Protein 5CES (pdb70)

Nearest PDB structures (foldseek):
  5ces-assembly1_B  TM=9.711E-01  e=7.875E-18  Pseudomonas aeruginosa PAO1
  6u5b-assembly1_s  TM=8.967E-01  e=1.432E-14  Pseudomonas aeruginosa PAO1
  6u5b-assembly1_m  TM=8.867E-01  e=5.716E-13  Pseudomonas aeruginosa PAO1
  8v3w-assembly1_U  TM=6.414E-01  e=1.367E-03  Clostridioides difficile
  4o89-assembly2_B  TM=2.788E-01  e=3.453E+00  Pyrococcus horikoshii OT3

Radius of gyration: 17.08 Å; Cα contacts (8 Å, |Δi|>4): 345; chains: 2; bounding box: 42×36×45 Å

Solvent-accessible surface area: 10037 Å² total; per-residue (Å²): 132,70,40,112,32,88,14,60,0,75,0,41,0,66,14,114,131,36,128,102,19,110,127,32,49,42,43,0,43,61,36,0,148,102,24,20,46,26,23,159,171,79,58,86,42,2,31,64,5,17,0,15,28,21,0,31,34,170,34,12,52,46,4,69,10,84,59,12,85,68,54,14,90,32,69,177,101,40,60,23,138,20,73,24,70,47,10,66,65,42,61,170,40,46,120,38,89,14,67,0,85,0,45,1,66,34,55,130,66,92,114,40,97,99,10,53,47,48,0,33,38,37,0,114,101,25,31,63,30,24,165,179,78,50,85,44,2,45,62,5,14,0,18,28,19,0,32,32,169,30,10,51,45,6,82,9,79,51,7,73,68,48,16,92,25,78,177,94,57,49,16,113,18,82,31,78,47,9,66,69,32,113

Organism: Pseudomonas aeruginosa (strain ATCC 15692 / DSM 22644 / CIP 104116 / JCM 14847 / LMG 12228 / 1C / PRS 101 / PAO1) (NCBI:txid208964)

Foldseek 3Di:
DDAEAEWEWEKAFEFDDDPCVVVLLVQLVVLVVVVQVVCQVVQDKAQPVVNQVSNPDPRTPGMDIPIPVHIGDDDPRHGYHYPYYHYYYPD/DAEEAEWAWEKAFEFDPDDDPVVLLVQLVVLVVVVQVVCQVVQAKAQPVVNQVSNPDPGTDDMDIPIPVHIGHDDPPYGYHYPYYDYHHDD

Secondary structure (DSSP, 8-state):
--SEEEEEEEEEEEE-SSTTHHHHHHHHHHHHHHHHHHHHHHT--B-HHHHHHHH--TTEEEEEEEESSS-B---TT-EEEEEEEEEEE--/---EEEEEEEEEEEE-SSS-HHHHHHHHHHHHHHHHHHHHHHT--B-HHHHHHHH--TTEEEEEEEESSS-B---TT-EEEEEEEEEEE--

Sequence (182 aa):
SAGIVPYQVKAQLYLFPGPEAELIRAAAEASLRDYISAQRRLGRDIRRSALFATLHVEGVQRRVELQEPAADVVLDETQAAYCTGYAITLGGSAGIVPYQVKAQLYLFPGPEAELIRAAAEASLRDYISAQRRLGRDIRRSALFATLHVEGVQRVELQEPAADVVLDETQAAYCTGYAITLGG

B-factor: mean 74.67, std 21.31, range [44.64, 174.59]

Structure (mmCIF, N/CA/C/O backbone):
data_5CES
#
_entry.id   5CES
#
_cell.length_a   72.611
_cell.length_b   72.611
_cell.length_c   46.519
_cell.angle_alpha   90.00
_cell.angle_beta   90.00
_cell.angle_gamma   90.00
#
_symmetry.space_group_name_H-M   'P 43'
#
loop_
_entity.id
_entity.type
_entity.pdbx_description
1 polymer PA0618
2 water water
#
loop_
_atom_site.group_PDB
_atom_site.id
_atom_site.type_symbol
_atom_site.label_atom_id
_atom_site.label_alt_id
_atom_site.label_comp_id
_atom_site.label_asym_id
_atom_site.label_entity_id
_atom_site.label_seq_id
_atom_site.pdb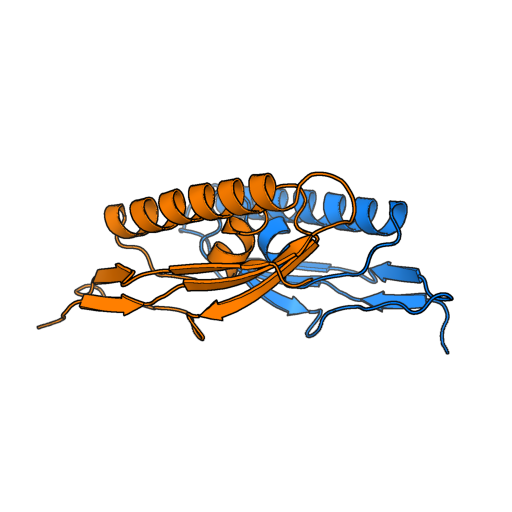x_PDB_ins_code
_atom_site.Cartn_x
_atom_site.Cartn_y
_atom_site.Cartn_z
_atom_site.occupancy
_atom_site.B_iso_or_equiv
_atom_site.auth_seq_id
_atom_site.auth_comp_id
_atom_site.auth_asym_id
_atom_site.auth_atom_id
_atom_site.pdbx_PDB_model_num
ATOM 1 N N . SER A 1 1 ? 44.446 60.732 23.402 1.00 126.22 202 SER A N 1
ATOM 2 C CA . SER A 1 1 ? 44.047 60.541 22.013 1.00 119.90 202 SER A CA 1
ATOM 3 C C . SER A 1 1 ? 44.613 61.649 21.133 1.00 110.04 202 SER A C 1
ATOM 4 O O . SER A 1 1 ? 45.191 62.620 21.627 1.00 110.67 202 SER A O 1
ATOM 7 N N . ALA A 1 2 ? 44.439 61.498 19.825 1.00 99.39 203 ALA A N 1
ATOM 8 C CA . ALA A 1 2 ? 44.866 62.515 18.878 1.00 91.25 203 ALA A CA 1
ATOM 9 C C . ALA A 1 2 ? 43.892 63.677 18.970 1.00 83.07 203 ALA A C 1
ATOM 10 O O . ALA A 1 2 ? 42.694 63.473 19.150 1.00 83.91 203 ALA A O 1
ATOM 12 N N . GLY A 1 3 ? 44.392 64.896 18.817 1.00 73.24 204 GLY A N 1
ATOM 13 C CA . GLY A 1 3 ? 43.541 66.049 19.018 1.00 70.71 204 GLY A CA 1
ATOM 14 C C . GLY A 1 3 ? 42.807 66.405 17.747 1.00 65.56 204 GLY A C 1
ATOM 15 O O . GLY A 1 3 ? 41.676 66.868 17.801 1.00 64.96 204 GLY A O 1
ATOM 16 N N . ILE A 1 4 ? 43.412 66.129 16.600 1.00 68.52 205 ILE A N 1
ATOM 17 C CA . ILE A 1 4 ? 42.734 66.375 15.334 1.00 64.55 205 ILE A CA 1
ATOM 18 C C . ILE A 1 4 ? 42.264 65.058 14.736 1.00 64.28 205 ILE A C 1
ATOM 19 O O . ILE A 1 4 ? 43.037 64.106 14.619 1.00 63.33 205 ILE A O 1
ATOM 24 N N . VAL A 1 5 ? 40.987 65.003 14.376 1.00 58.85 206 VAL A N 1
ATOM 25 C CA . VAL A 1 5 ? 40.442 63.821 13.724 1.00 60.90 206 VAL A CA 1
ATOM 26 C C . VAL A 1 5 ? 40.302 64.083 12.234 1.00 60.62 206 VAL A C 1
ATOM 27 O O . VAL A 1 5 ? 39.485 64.902 11.824 1.00 53.39 206 VAL A O 1
ATOM 31 N N . PRO A 1 6 ? 41.102 63.385 11.415 1.00 60.49 207 PRO A N 1
ATOM 32 C CA . PRO A 1 6 ? 41.040 63.613 9.970 1.00 59.82 207 PRO A CA 1
ATOM 33 C C . PRO A 1 6 ? 39.838 62.927 9.332 1.00 60.60 207 PRO A C 1
ATOM 34 O O . PRO A 1 6 ? 39.461 61.836 9.752 1.00 60.62 207 PRO A O 1
ATOM 38 N N . TYR A 1 7 ? 39.251 63.553 8.320 1.00 56.59 208 TYR A N 1
ATOM 39 C CA . TYR A 1 7 ? 38.245 62.864 7.528 1.00 56.78 208 TYR A CA 1
ATOM 40 C C . TYR A 1 7 ? 38.298 63.343 6.088 1.00 53.88 208 TYR A C 1
ATOM 41 O O . TYR A 1 7 ? 38.726 64.459 5.807 1.00 55.76 208 TYR A O 1
ATOM 50 N N . GLN A 1 8 ? 37.876 62.476 5.179 1.00 52.97 209 GLN A N 1
ATOM 51 C CA . GLN A 1 8 ? 37.766 62.824 3.773 1.00 54.15 209 GLN A CA 1
ATOM 52 C C . GLN A 1 8 ? 36.344 62.610 3.314 1.00 53.52 209 GLN A C 1
ATOM 53 O O . GLN A 1 8 ? 35.606 61.826 3.911 1.00 55.59 209 GLN A O 1
ATOM 59 N N . VAL A 1 9 ? 35.953 63.308 2.258 1.00 46.18 210 VAL A N 1
ATOM 60 C CA . VAL A 1 9 ? 34.654 63.070 1.658 1.00 48.67 210 VAL A CA 1
ATOM 61 C C . VAL A 1 9 ? 34.867 62.562 0.240 1.00 53.18 210 VAL A C 1
ATOM 62 O O . VAL A 1 9 ? 35.377 63.280 -0.616 1.00 56.87 210 VAL A O 1
ATOM 66 N N . LYS A 1 10 ? 34.527 61.301 0.011 1.00 50.70 211 LYS A N 1
ATOM 67 C CA . LYS A 1 10 ? 34.596 60.727 -1.323 1.00 51.46 211 LYS A CA 1
ATOM 68 C C . LYS A 1 10 ? 33.203 60.269 -1.719 1.00 56.37 211 LYS A C 1
ATOM 69 O O . LYS A 1 10 ? 32.584 59.462 -1.022 1.00 55.56 211 LYS A O 1
ATOM 75 N N . ALA A 1 11 ? 32.705 60.799 -2.829 1.00 53.82 212 ALA A N 1
ATOM 76 C CA . ALA A 1 11 ? 31.346 60.506 -3.252 1.00 53.46 212 ALA A CA 1
ATOM 77 C C . ALA A 1 11 ? 31.204 60.519 -4.765 1.00 54.60 212 ALA A C 1
ATOM 78 O O . ALA A 1 11 ? 31.916 61.243 -5.458 1.00 54.66 212 ALA A O 1
ATOM 80 N N . GLN A 1 12 ? 30.282 59.707 -5.269 1.00 52.42 213 GLN A N 1
ATOM 81 C CA . GLN A 1 12 ? 29.937 59.732 -6.681 1.00 54.03 213 GLN A CA 1
ATOM 82 C C . GLN A 1 12 ? 28.477 60.123 -6.843 1.00 53.42 213 GLN A C 1
ATOM 83 O O . GLN A 1 12 ? 27.600 59.580 -6.171 1.00 51.13 213 GLN A O 1
ATOM 89 N N . LEU A 1 13 ? 28.234 61.078 -7.731 1.00 54.70 214 LEU A N 1
ATOM 90 C CA . LEU A 1 13 ? 26.896 61.575 -8.002 1.00 50.79 214 LEU A CA 1
ATOM 91 C C . LEU A 1 13 ? 26.336 60.934 -9.252 1.00 53.59 214 LEU A C 1
ATOM 92 O O . LEU A 1 13 ? 26.996 60.914 -10.290 1.00 56.75 214 LEU A O 1
ATOM 97 N N . TYR A 1 14 ? 25.119 60.416 -9.162 1.00 52.35 215 TYR A N 1
ATOM 98 C CA . TYR A 1 14 ? 24.468 59.858 -10.336 1.00 56.60 215 TYR A CA 1
ATOM 99 C C . TYR A 1 14 ? 23.374 60.793 -10.841 1.00 62.27 215 TYR A C 1
ATOM 100 O O . TYR A 1 14 ? 22.383 61.044 -10.151 1.00 69.10 215 TYR A O 1
ATOM 109 N N . LEU A 1 15 ? 23.601 61.335 -12.034 1.00 79.86 216 LEU A N 1
ATOM 110 C CA . LEU A 1 15 ? 22.724 62.327 -12.644 1.00 79.87 216 LEU A CA 1
ATOM 111 C C . LEU A 1 15 ? 22.063 61.783 -13.903 1.00 84.12 216 LEU A C 1
ATOM 112 O O . LEU A 1 15 ? 22.532 60.799 -14.475 1.00 85.55 216 LEU A O 1
ATOM 117 N N . PHE A 1 16 ? 20.982 62.421 -14.340 1.00 84.46 217 PHE A N 1
ATOM 118 C CA . PHE A 1 16 ? 20.466 62.156 -15.677 1.00 92.93 217 PHE A CA 1
ATOM 119 C C . PHE A 1 16 ? 21.428 62.775 -16.684 1.00 93.38 217 PHE A C 1
ATOM 120 O O . PHE A 1 16 ? 21.901 63.893 -16.481 1.00 88.53 217 PHE A O 1
ATOM 128 N N . PRO A 1 17 ? 21.734 62.041 -17.764 1.00 98.93 218 PRO A N 1
ATOM 129 C CA . PRO A 1 17 ? 22.652 62.497 -18.814 1.00 99.11 218 PRO A CA 1
ATOM 130 C C . PRO A 1 17 ? 22.210 63.814 -19.443 1.00 96.98 218 PRO A C 1
ATOM 131 O O . PRO A 1 17 ? 21.079 63.922 -19.915 1.00 103.14 218 PRO A O 1
ATOM 135 N N . GLY A 1 18 ? 23.094 64.804 -19.438 1.00 87.22 219 GLY A N 1
ATOM 136 C CA . GLY A 1 18 ? 22.775 66.108 -19.987 1.00 85.10 219 GLY A CA 1
ATOM 137 C C . GLY A 1 18 ? 23.911 67.095 -19.821 1.00 83.30 219 GLY A C 1
ATOM 138 O O . GLY A 1 18 ? 24.877 66.825 -19.106 1.00 83.28 219 GLY A O 1
ATOM 139 N N . PRO A 1 19 ? 23.798 68.258 -20.477 1.00 79.51 220 PRO A N 1
ATOM 140 C CA 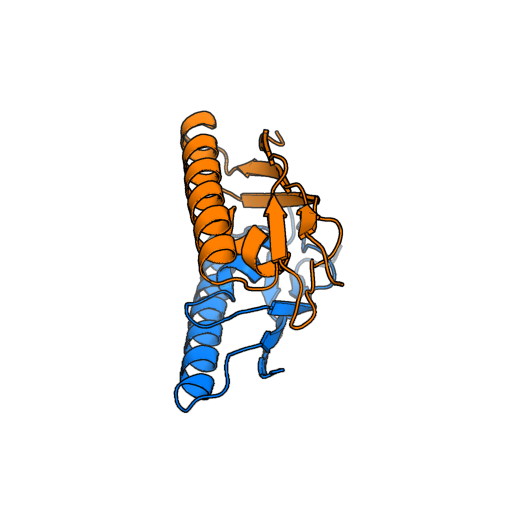. PRO A 1 19 ? 24.885 69.243 -20.481 1.00 76.28 220 PRO A CA 1
ATOM 141 C C . PRO A 1 19 ? 25.079 69.942 -19.135 1.00 68.27 220 PRO A C 1
ATOM 142 O O . PRO A 1 19 ? 26.153 70.492 -18.897 1.00 65.14 220 PRO A O 1
ATOM 146 N N . GLU A 1 20 ? 24.061 69.930 -18.278 1.00 69.38 221 GLU A N 1
ATOM 147 C CA . GLU A 1 20 ? 24.164 70.562 -16.964 1.00 66.29 221 GLU A CA 1
ATOM 148 C C . GLU A 1 20 ? 24.927 69.711 -15.954 1.00 62.86 221 GLU A C 1
ATOM 149 O O . GLU A 1 20 ? 25.142 70.146 -14.825 1.00 60.06 221 GLU A O 1
ATOM 155 N N . ALA A 1 21 ? 25.340 68.510 -16.358 1.00 66.86 222 ALA A N 1
ATOM 156 C CA . ALA A 1 21 ? 25.901 67.543 -15.415 1.00 62.94 222 ALA A CA 1
ATOM 157 C C . ALA A 1 21 ? 27.149 68.047 -14.702 1.00 70.76 222 ALA A C 1
ATOM 158 O O . ALA A 1 21 ? 27.286 67.881 -13.490 1.00 59.32 222 ALA A O 1
ATOM 160 N N . GLU A 1 22 ? 28.049 68.679 -15.443 1.00 61.00 223 GLU A N 1
ATOM 161 C CA . GLU A 1 22 ? 29.299 69.127 -14.852 1.00 59.75 223 GLU A CA 1
ATOM 162 C C . GLU A 1 22 ? 28.995 70.273 -13.883 1.00 57.47 223 GLU A C 1
ATOM 163 O O . GLU A 1 22 ? 29.657 70.440 -12.859 1.00 56.27 223 GLU A O 1
ATOM 169 N N . LEU A 1 23 ? 27.971 71.051 -14.216 1.00 57.32 224 LEU A N 1
ATOM 170 C CA . LEU A 1 23 ? 27.555 72.176 -13.390 1.00 58.16 224 LEU A CA 1
ATOM 171 C C . LEU A 1 23 ? 26.899 71.717 -12.094 1.00 57.84 224 LEU A C 1
ATOM 172 O O . LEU A 1 23 ? 27.135 72.294 -11.033 1.00 59.09 224 LEU A O 1
ATOM 177 N N . ILE A 1 24 ? 26.094 70.664 -12.184 1.00 55.51 225 ILE A N 1
ATOM 178 C CA . ILE A 1 24 ? 25.446 70.096 -11.011 1.00 59.05 225 ILE A CA 1
ATOM 179 C C . ILE A 1 24 ? 26.509 69.583 -10.048 1.00 60.12 225 ILE A C 1
ATOM 180 O O . ILE A 1 24 ? 26.386 69.743 -8.830 1.00 59.96 225 ILE A O 1
ATOM 185 N N . ARG A 1 25 ? 27.558 68.978 -10.597 1.00 54.81 226 ARG A N 1
ATOM 186 C CA . ARG A 1 25 ? 28.653 68.478 -9.776 1.00 54.45 226 ARG A CA 1
ATOM 187 C C . ARG A 1 25 ? 29.354 69.637 -9.060 1.00 55.60 226 ARG A C 1
ATOM 188 O O . ARG A 1 25 ? 29.719 69.526 -7.891 1.00 52.30 226 ARG A O 1
ATOM 196 N N . ALA A 1 26 ? 29.534 70.751 -9.766 1.00 53.02 227 ALA A N 1
ATOM 197 C CA . ALA A 1 26 ? 30.157 71.933 -9.174 1.00 63.34 227 ALA A CA 1
ATOM 198 C C . ALA A 1 26 ? 29.268 72.507 -8.073 1.00 60.00 227 ALA A C 1
ATOM 199 O O . ALA A 1 26 ? 29.761 73.034 -7.077 1.00 52.46 227 ALA A O 1
ATOM 201 N N . ALA A 1 27 ? 27.955 72.403 -8.263 1.00 51.26 228 ALA A N 1
ATOM 202 C CA . ALA A 1 27 ? 27.005 72.874 -7.265 1.00 53.39 228 ALA A CA 1
ATOM 203 C C . ALA A 1 27 ? 27.070 71.994 -6.024 1.00 50.96 228 ALA A C 1
ATOM 204 O O . ALA A 1 27 ? 26.982 72.477 -4.897 1.00 50.56 228 ALA A O 1
ATOM 206 N N . ALA A 1 28 ? 27.226 70.693 -6.236 1.00 50.57 229 ALA A N 1
ATOM 207 C CA . ALA A 1 28 ? 27.349 69.764 -5.122 1.00 50.48 229 ALA A CA 1
ATOM 208 C C . ALA A 1 28 ? 28.647 70.018 -4.371 1.00 50.08 229 ALA A C 1
ATOM 209 O O . ALA A 1 28 ? 28.685 69.951 -3.144 1.00 52.59 229 ALA A O 1
ATOM 211 N N . GLU A 1 29 ? 29.708 70.330 -5.109 1.00 50.99 230 GLU A N 1
ATOM 212 C CA . GLU A 1 29 ? 31.000 70.613 -4.491 1.00 50.67 230 GLU A CA 1
ATOM 213 C C . GLU A 1 29 ? 30.961 71.907 -3.684 1.00 50.33 230 GLU A C 1
ATOM 214 O O . GLU A 1 29 ? 31.515 71.976 -2.584 1.00 50.54 230 GLU A O 1
ATOM 220 N N . ALA A 1 30 ? 30.312 72.929 -4.234 1.00 50.24 231 ALA A N 1
ATOM 221 C CA . ALA A 1 30 ? 30.179 74.208 -3.544 1.00 56.78 231 ALA A CA 1
ATOM 222 C C . ALA A 1 30 ? 29.384 74.032 -2.259 1.00 52.28 231 ALA A C 1
ATOM 223 O O . ALA A 1 30 ? 29.757 74.563 -1.214 1.00 50.68 231 ALA A O 1
ATOM 225 N N . SER A 1 31 ? 28.300 73.267 -2.342 1.00 49.56 232 SER A N 1
ATOM 226 C CA . SER A 1 31 ? 27.488 72.956 -1.173 1.00 55.45 232 SER A CA 1
ATOM 227 C C . SER A 1 31 ? 28.298 72.202 -0.117 1.00 54.22 232 SER A C 1
ATOM 228 O O . SER A 1 31 ? 28.178 72.474 1.079 1.00 54.74 232 SER A O 1
ATOM 231 N N . LEU A 1 32 ? 29.140 71.276 -0.566 1.00 52.77 233 LEU A N 1
ATOM 232 C CA . LEU A 1 32 ? 30.001 70.516 0.336 1.00 49.93 233 LEU A CA 1
ATOM 233 C C . LEU A 1 32 ? 31.026 71.407 1.019 1.00 50.57 233 LEU A C 1
ATOM 234 O O . LEU A 1 32 ? 31.212 71.321 2.233 1.00 51.07 233 LEU A O 1
ATOM 239 N N . ARG A 1 33 ? 31.690 72.261 0.242 1.00 50.96 234 ARG A N 1
ATOM 240 C CA . ARG A 1 33 ? 32.693 73.164 0.798 1.00 52.27 234 ARG A CA 1
ATOM 241 C C . ARG A 1 33 ? 32.056 74.075 1.842 1.00 52.70 234 ARG A C 1
ATOM 242 O O . ARG A 1 33 ? 32.669 74.398 2.861 1.00 54.02 234 ARG A O 1
ATOM 250 N N . ASP A 1 34 ? 30.819 74.481 1.579 1.00 55.30 235 ASP A N 1
ATOM 251 C CA . ASP A 1 34 ? 30.059 75.289 2.523 1.00 58.06 235 ASP A CA 1
ATOM 252 C C . ASP A 1 34 ? 29.828 74.493 3.807 1.00 55.62 235 ASP A C 1
ATOM 253 O O . ASP A 1 34 ? 29.976 75.015 4.909 1.00 54.08 235 ASP A O 1
ATOM 258 N N . TYR A 1 35 ? 29.488 73.218 3.650 1.00 55.55 236 TYR A N 1
ATOM 259 C CA . TYR A 1 35 ? 29.292 72.323 4.790 1.00 59.96 236 TYR A CA 1
ATOM 260 C C . TYR A 1 35 ? 30.582 72.141 5.584 1.00 52.88 236 TYR A C 1
ATOM 261 O O . TYR A 1 35 ? 30.572 72.193 6.809 1.00 57.81 236 TYR A O 1
ATOM 270 N N . ILE A 1 36 ? 31.688 71.919 4.879 1.00 52.96 237 ILE A N 1
ATOM 271 C CA . ILE A 1 36 ? 32.987 71.726 5.521 1.00 58.27 237 ILE A CA 1
ATOM 272 C C . ILE A 1 36 ? 33.352 72.937 6.372 1.00 60.97 237 ILE A C 1
ATOM 273 O O . ILE A 1 36 ? 33.805 72.799 7.514 1.00 57.55 237 ILE A O 1
ATOM 278 N N . SER A 1 37 ? 33.156 74.124 5.806 1.00 56.36 238 SER A N 1
ATOM 279 C CA . SER A 1 37 ? 33.449 75.365 6.512 1.00 61.27 238 SER A CA 1
ATOM 280 C C . SER A 1 37 ? 32.547 75.556 7.730 1.00 59.19 238 SER A C 1
ATOM 281 O O . SER A 1 37 ? 33.011 75.955 8.798 1.00 61.42 238 SER A O 1
ATOM 284 N N . ALA A 1 38 ? 31.260 75.257 7.564 1.00 57.58 239 ALA A N 1
ATOM 285 C CA . ALA A 1 38 ? 30.278 75.432 8.632 1.00 58.36 239 ALA A CA 1
ATOM 286 C C . ALA A 1 38 ? 30.545 74.510 9.816 1.00 64.55 239 ALA A C 1
ATOM 287 O O . ALA A 1 38 ? 30.484 74.938 10.967 1.00 62.75 239 ALA A O 1
ATOM 289 N N . GLN A 1 39 ? 30.847 73.247 9.532 1.00 57.56 240 GLN A N 1
ATOM 290 C CA . GLN A 1 39 ? 31.100 72.272 10.586 1.00 58.30 240 GLN A CA 1
ATOM 291 C C . GLN A 1 39 ? 32.365 72.625 11.361 1.00 60.87 240 GLN A C 1
ATOM 292 O O . GLN A 1 39 ? 32.442 72.425 12.573 1.00 62.13 240 GLN A O 1
ATOM 298 N N . ARG A 1 40 ? 33.352 73.160 10.653 1.00 66.35 241 ARG A N 1
ATOM 299 C CA . ARG A 1 40 ? 34.586 73.603 11.282 1.00 80.77 241 ARG A CA 1
ATOM 300 C C . ARG A 1 40 ? 34.299 74.756 12.239 1.00 74.44 241 ARG A C 1
ATOM 301 O O . ARG A 1 40 ? 34.789 74.781 13.366 1.00 73.76 241 ARG A O 1
ATOM 309 N N . ARG A 1 41 ? 33.480 75.698 11.784 1.00 71.33 242 ARG A N 1
ATOM 310 C CA . ARG A 1 41 ? 33.135 76.878 12.570 1.00 70.74 242 ARG A CA 1
ATOM 311 C C . ARG A 1 41 ? 32.280 76.537 13.792 1.00 69.30 242 ARG A C 1
ATOM 312 O O . ARG A 1 41 ? 32.464 77.108 14.863 1.00 72.09 242 ARG A O 1
ATOM 320 N N . LEU A 1 42 ? 31.364 75.589 13.633 1.00 68.41 243 LEU A N 1
ATOM 321 C CA . LEU A 1 42 ? 30.450 75.218 14.711 1.00 73.17 243 LEU A CA 1
ATOM 322 C C . LEU A 1 42 ? 30.953 74.042 15.549 1.00 77.34 243 LEU A C 1
ATOM 323 O O . LEU A 1 42 ? 30.323 73.670 16.537 1.00 77.45 243 LEU A O 1
ATOM 328 N N . GLY A 1 43 ? 32.073 73.450 15.139 1.00 63.45 244 GLY A N 1
ATOM 329 C CA . GLY A 1 43 ? 32.677 72.341 15.862 1.00 62.00 244 GLY A CA 1
ATOM 330 C C . GLY A 1 43 ? 31.771 71.137 16.064 1.00 65.73 244 GLY A C 1
ATOM 331 O O . GLY A 1 43 ? 31.775 70.526 17.135 1.00 72.65 244 GLY A O 1
ATOM 332 N N . ARG A 1 44 ? 31.000 70.788 15.038 1.00 59.63 245 ARG A N 1
ATOM 333 C CA . ARG A 1 44 ? 30.039 69.691 15.134 1.00 62.77 245 ARG A CA 1
ATOM 334 C C . ARG A 1 44 ? 30.559 68.371 14.552 1.00 62.00 245 ARG A C 1
ATOM 335 O O . ARG A 1 44 ? 31.535 68.354 13.800 1.00 62.58 245 ARG A O 1
ATOM 343 N N . ASP A 1 45 ? 29.903 67.268 14.909 1.00 59.47 246 ASP A N 1
ATOM 344 C CA . ASP A 1 45 ? 30.267 65.954 14.384 1.00 62.23 246 ASP A CA 1
ATOM 345 C C . ASP A 1 45 ? 29.972 65.883 12.890 1.00 58.54 246 ASP A C 1
ATOM 346 O O . ASP A 1 45 ? 29.133 66.623 12.378 1.00 59.93 246 ASP A O 1
ATOM 351 N N . ILE A 1 46 ? 30.664 64.994 12.190 1.00 55.64 247 ILE A N 1
ATOM 352 C CA . ILE A 1 46 ? 30.427 64.811 10.761 1.00 53.55 247 ILE A CA 1
ATOM 353 C C . ILE A 1 46 ? 29.528 63.595 10.536 1.00 54.51 247 ILE A C 1
ATOM 354 O O . ILE A 1 46 ? 29.951 62.461 10.739 1.00 55.29 247 ILE A O 1
ATOM 359 N N . ARG A 1 47 ? 28.290 63.834 10.119 1.00 54.55 248 ARG A N 1
ATOM 360 C CA . ARG A 1 47 ? 27.317 62.753 9.972 1.00 57.07 248 ARG A CA 1
ATOM 361 C C . ARG A 1 47 ? 27.066 62.419 8.502 1.00 56.95 248 ARG A C 1
ATOM 362 O O . ARG A 1 47 ? 26.898 63.311 7.670 1.00 52.72 248 ARG A O 1
ATOM 370 N N . ARG A 1 48 ? 27.050 61.127 8.193 1.00 59.58 249 ARG A N 1
ATOM 371 C CA . ARG A 1 48 ? 26.841 60.673 6.825 1.00 59.82 249 ARG A CA 1
ATOM 372 C C . ARG A 1 48 ? 25.518 61.184 6.273 1.00 56.58 249 ARG A C 1
ATOM 373 O O . ARG A 1 48 ? 25.445 61.588 5.112 1.00 53.90 249 ARG A O 1
ATOM 381 N N . SER A 1 49 ? 24.484 61.190 7.112 1.00 54.74 250 SER A N 1
ATOM 382 C CA . SER A 1 49 ? 23.164 61.628 6.674 1.00 60.57 250 SER A CA 1
ATOM 383 C C . SER A 1 49 ? 23.185 63.092 6.234 1.00 61.11 250 SER A C 1
ATOM 384 O O . SER A 1 49 ? 22.560 63.456 5.234 1.00 58.82 250 SER A O 1
ATOM 387 N N . ALA A 1 50 ? 23.924 63.925 6.960 1.00 59.26 251 ALA A N 1
ATOM 388 C CA . ALA A 1 50 ? 24.034 65.336 6.607 1.00 57.47 251 ALA A CA 1
ATOM 389 C C . ALA A 1 50 ? 24.840 65.519 5.319 1.00 50.88 251 ALA A C 1
ATOM 390 O O . ALA A 1 50 ? 24.602 66.451 4.552 1.00 52.74 251 ALA A O 1
ATOM 392 N N . LEU A 1 51 ? 25.791 64.629 5.079 1.00 49.26 252 LEU A N 1
ATOM 393 C CA . LEU A 1 51 ? 26.596 64.715 3.868 1.00 49.39 252 LEU A CA 1
ATOM 394 C C . LEU A 1 51 ? 25.776 64.314 2.647 1.00 51.09 252 LEU A C 1
ATOM 395 O O . LEU A 1 51 ? 25.924 64.893 1.573 1.00 49.92 252 LEU A O 1
ATOM 400 N N . PHE A 1 52 ? 24.911 63.322 2.817 1.00 52.79 253 PHE A N 1
ATOM 401 C CA . PHE A 1 52 ? 23.985 62.945 1.758 1.00 51.71 253 PHE A CA 1
ATOM 402 C C . PHE A 1 52 ? 23.099 64.128 1.389 1.00 53.13 253 PHE A C 1
ATOM 403 O O . PHE A 1 52 ? 22.926 64.446 0.210 1.00 52.53 253 PHE A O 1
ATOM 411 N N . ALA A 1 53 ? 22.537 64.769 2.409 1.00 51.34 254 ALA A N 1
ATOM 412 C CA . ALA A 1 53 ? 21.678 65.927 2.212 1.00 57.20 254 ALA A CA 1
ATOM 413 C C . ALA A 1 53 ? 22.447 67.061 1.553 1.00 58.66 254 ALA A C 1
ATOM 414 O O . ALA A 1 53 ? 21.926 67.760 0.683 1.00 56.20 254 ALA A O 1
ATOM 416 N N . THR A 1 54 ? 23.698 67.228 1.968 1.00 56.80 255 THR A N 1
ATOM 417 C CA . THR A 1 54 ? 24.543 68.285 1.439 1.00 53.30 255 THR A CA 1
ATOM 418 C C . THR A 1 54 ? 24.807 68.076 -0.047 1.00 47.78 255 THR A C 1
ATOM 419 O O . THR A 1 54 ? 24.739 69.013 -0.838 1.00 51.85 255 THR A O 1
ATOM 423 N N . LEU A 1 55 ? 25.075 66.835 -0.428 1.00 47.25 256 LEU A N 1
ATOM 424 C CA . LEU A 1 55 ? 25.440 66.529 -1.807 1.00 50.74 256 LEU A CA 1
ATOM 425 C C . LEU A 1 55 ? 24.234 66.400 -2.738 1.00 52.14 256 LEU A C 1
ATOM 426 O O . LEU A 1 55 ? 24.377 66.465 -3.961 1.00 52.58 256 LEU A O 1
ATOM 431 N N . HIS A 1 56 ? 23.048 66.230 -2.163 1.00 50.48 257 HIS A N 1
ATOM 432 C CA . HIS A 1 56 ? 21.842 66.085 -2.970 1.00 53.92 257 HIS A CA 1
ATOM 433 C C . HIS A 1 56 ? 21.274 67.425 -3.428 1.00 58.89 257 HIS A C 1
ATOM 434 O O . HIS A 1 56 ? 20.147 67.777 -3.090 1.00 59.78 257 HIS A O 1
ATOM 441 N N . VAL A 1 57 ? 22.053 68.166 -4.208 1.00 57.76 258 VAL A N 1
ATOM 442 C CA . VAL A 1 57 ? 21.538 69.371 -4.844 1.00 59.89 258 VAL A CA 1
ATOM 443 C C . VAL A 1 57 ? 20.594 68.964 -5.972 1.00 63.32 258 VAL A C 1
ATOM 444 O O . VAL A 1 57 ? 20.498 67.783 -6.309 1.00 60.43 258 VAL A O 1
ATOM 448 N N . GLU A 1 58 ? 19.895 69.935 -6.552 1.00 69.52 259 GLU A N 1
ATOM 449 C CA . GLU A 1 58 ? 18.931 69.643 -7.612 1.00 68.99 259 GLU A CA 1
ATOM 450 C C . GLU A 1 58 ? 19.581 68.953 -8.807 1.00 61.98 259 GLU A C 1
ATOM 451 O O . GLU A 1 58 ? 20.630 69.377 -9.291 1.00 61.47 259 GLU A O 1
ATOM 457 N N . GLY A 1 59 ? 18.955 67.877 -9.268 1.00 63.56 260 GLY A N 1
ATOM 458 C CA . GLY A 1 59 ? 19.458 67.131 -10.406 1.00 66.00 260 GLY A CA 1
ATOM 459 C C . GLY A 1 59 ? 20.156 65.843 -10.008 1.00 62.78 260 GLY A C 1
ATOM 460 O O . GLY A 1 59 ? 20.383 64.970 -10.849 1.00 62.04 260 GLY A O 1
ATOM 461 N N . VAL A 1 60 ? 20.501 65.719 -8.729 1.00 58.48 261 VAL A N 1
ATOM 462 C CA . VAL A 1 60 ? 21.193 64.526 -8.244 1.00 55.81 261 VAL A CA 1
ATOM 463 C C . VAL A 1 60 ? 20.179 63.441 -7.925 1.00 59.52 261 VAL A C 1
ATOM 464 O O . VAL A 1 60 ? 19.306 63.638 -7.079 1.00 64.29 261 VAL A O 1
ATOM 468 N N . GLN A 1 61 ? 20.296 62.298 -8.599 1.00 54.11 262 GLN A N 1
ATOM 469 C CA . GLN A 1 61 ? 19.357 61.198 -8.398 1.00 57.53 262 GLN A CA 1
ATOM 470 C C . GLN A 1 61 ? 19.772 60.313 -7.227 1.00 58.62 262 GLN A C 1
ATOM 471 O O . GLN A 1 61 ? 18.935 59.910 -6.427 1.00 58.44 262 GLN A O 1
ATOM 477 N N A ARG A 1 62 ? 21.070 60.028 -7.130 0.38 58.14 263 ARG A N 1
ATOM 478 N N B ARG A 1 62 ? 21.057 59.996 -7.133 0.62 58.30 263 ARG A N 1
ATOM 479 C CA A ARG A 1 62 ? 21.613 59.181 -6.066 0.38 56.80 263 ARG A CA 1
ATOM 480 C CA B ARG A 1 62 ? 21.544 59.307 -5.948 0.62 56.77 263 ARG A CA 1
ATOM 481 C C A ARG A 1 62 ? 23.037 59.591 -5.689 0.38 54.10 263 ARG A C 1
ATOM 482 C C B ARG A 1 62 ? 22.987 59.672 -5.660 0.62 54.19 263 ARG A C 1
ATOM 483 O O A ARG A 1 62 ? 23.827 59.977 -6.553 0.38 52.95 263 ARG A O 1
ATOM 484 O O B ARG A 1 62 ? 23.734 60.098 -6.546 0.62 52.08 263 ARG A O 1
ATOM 499 N N . VAL A 1 63 ? 23.360 59.519 -4.398 1.00 51.75 264 VAL A N 1
ATOM 500 C CA . VAL A 1 63 ? 24.716 59.786 -3.948 1.00 54.61 264 VAL A CA 1
ATOM 501 C C . VAL A 1 63 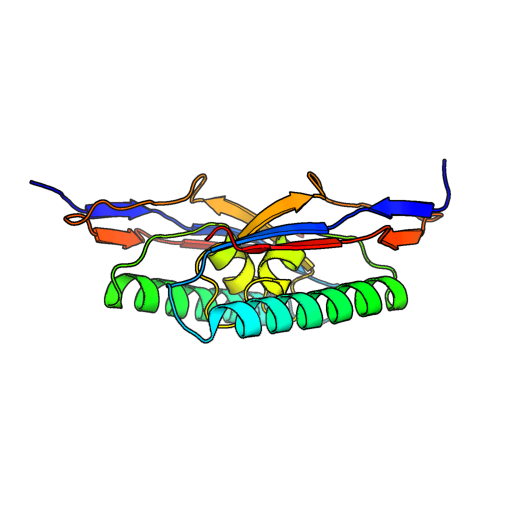? 25.298 58.509 -3.359 1.00 55.16 264 VAL A C 1
ATOM 502 O O . VAL A 1 63 ? 24.699 57.894 -2.475 1.00 56.00 264 VAL A O 1
ATOM 506 N N . GLU A 1 64 ? 26.454 58.102 -3.868 1.00 53.82 265 GLU A N 1
ATOM 507 C CA . GLU A 1 64 ? 27.191 56.986 -3.291 1.00 56.65 265 GLU A CA 1
ATOM 508 C C . GLU A 1 64 ? 28.338 57.566 -2.471 1.00 52.32 265 GLU A C 1
ATOM 509 O O . GLU A 1 64 ? 29.242 58.184 -3.027 1.00 52.18 265 GLU A O 1
ATOM 515 N N . LEU A 1 65 ? 28.294 57.377 -1.155 1.00 51.44 266 LEU A N 1
ATOM 516 C CA . LEU A 1 65 ? 29.255 58.010 -0.254 1.00 52.50 266 LEU A CA 1
ATOM 517 C C . LEU A 1 65 ? 30.250 57.009 0.329 1.00 56.14 266 LEU A C 1
ATOM 518 O O . LEU A 1 65 ? 29.936 56.323 1.298 1.00 57.48 266 LEU A O 1
ATOM 523 N N . GLN A 1 66 ? 31.446 56.928 -0.251 1.00 57.44 267 GLN A N 1
ATOM 524 C CA . GLN A 1 66 ? 32.468 55.998 0.242 1.00 62.03 267 GLN A CA 1
ATOM 525 C C . GLN A 1 66 ? 33.140 56.490 1.519 1.00 58.86 267 GLN A C 1
ATOM 526 O O . GLN A 1 66 ? 33.299 55.736 2.477 1.00 60.27 267 GLN A O 1
ATOM 532 N N . GLU A 1 67 ? 33.538 57.757 1.531 1.00 56.37 268 GLU A N 1
ATOM 533 C CA . GLU A 1 67 ? 34.194 58.321 2.703 1.00 55.26 268 GLU A CA 1
ATOM 534 C C . GLU A 1 67 ? 33.492 59.605 3.119 1.00 50.53 268 GLU A C 1
ATOM 535 O O . GLU A 1 67 ? 33.056 60.376 2.266 1.00 51.24 268 GLU A O 1
ATOM 541 N N . PRO A 1 68 ? 33.350 59.823 4.437 1.00 48.40 269 PRO A N 1
ATOM 542 C CA . PRO A 1 68 ? 33.772 58.900 5.498 1.00 55.32 269 PRO A CA 1
ATOM 543 C C . PRO A 1 68 ? 32.859 57.679 5.595 1.00 57.43 269 PRO A C 1
ATOM 544 O O . PRO A 1 68 ? 31.643 57.814 5.463 1.00 58.68 269 PRO A O 1
ATOM 548 N N . ALA A 1 69 ? 33.448 56.504 5.790 1.00 59.93 270 ALA A N 1
ATOM 549 C CA . ALA A 1 69 ? 32.686 55.264 5.833 1.00 65.53 270 ALA A CA 1
ATOM 550 C C . ALA A 1 69 ? 31.766 55.225 7.049 1.00 66.94 270 ALA A C 1
ATOM 551 O O . ALA A 1 69 ? 30.719 54.581 7.029 1.00 69.00 270 ALA A O 1
ATOM 553 N N . ALA A 1 70 ? 32.166 55.918 8.109 1.00 65.82 271 ALA A N 1
ATOM 554 C CA . ALA A 1 70 ? 31.353 56.006 9.313 1.00 68.76 271 ALA A CA 1
ATOM 555 C C . ALA A 1 70 ? 31.335 57.437 9.819 1.00 67.66 271 ALA A C 1
ATOM 556 O O . ALA A 1 70 ? 32.176 58.247 9.428 1.00 67.07 271 ALA A O 1
ATOM 558 N N . ASP A 1 71 ? 30.368 57.750 10.677 1.00 70.54 272 ASP A N 1
ATOM 559 C CA . ASP A 1 71 ? 30.265 59.084 11.261 1.00 69.32 272 ASP A CA 1
ATOM 560 C C . ASP A 1 71 ? 31.564 59.478 11.961 1.00 67.53 272 ASP A C 1
ATOM 561 O O . ASP A 1 71 ? 32.283 58.627 12.483 1.00 70.66 272 ASP A O 1
ATOM 566 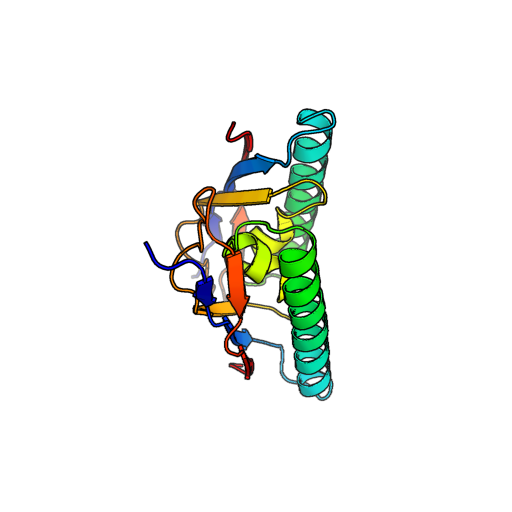N N . VAL A 1 72 ? 31.872 60.769 11.950 1.00 64.13 273 VAL A N 1
ATOM 567 C CA . VAL A 1 72 ? 33.033 61.271 12.666 1.00 68.17 273 VAL A CA 1
ATOM 568 C C . VAL A 1 72 ? 32.589 61.919 13.969 1.00 71.05 273 VAL A C 1
ATOM 569 O O . VAL A 1 72 ? 32.121 63.057 13.982 1.00 73.25 273 VAL A O 1
ATOM 573 N N . VAL A 1 73 ? 32.727 61.176 15.061 1.00 70.87 274 VAL A N 1
ATOM 574 C CA . VAL A 1 73 ? 32.298 61.636 16.373 1.00 73.30 274 VAL A CA 1
ATOM 575 C C . VAL A 1 73 ? 33.493 62.101 17.201 1.00 77.60 274 VAL A C 1
ATOM 576 O O . VAL A 1 73 ? 34.467 61.366 17.367 1.00 80.56 274 VAL A O 1
ATOM 580 N N . LEU A 1 74 ? 33.420 63.326 17.709 1.00 73.68 275 LEU A N 1
ATOM 581 C CA . LEU A 1 74 ? 34.536 63.913 18.442 1.00 71.39 275 LEU A CA 1
ATOM 582 C C . LEU A 1 74 ? 34.325 63.828 19.945 1.00 75.73 275 LEU A C 1
ATOM 583 O O . LEU A 1 74 ? 33.210 64.021 20.429 1.00 78.97 275 LEU A O 1
ATOM 588 N N . ASP A 1 75 ? 35.389 63.542 20.688 1.00 76.71 276 ASP A N 1
ATOM 589 C CA . ASP A 1 75 ? 35.318 63.672 22.136 1.00 80.13 276 ASP A CA 1
ATOM 590 C C . ASP A 1 75 ? 35.608 65.125 22.483 1.00 77.07 276 ASP A C 1
ATOM 591 O O . ASP A 1 75 ? 35.907 65.935 21.601 1.00 71.98 276 ASP A O 1
ATOM 596 N N . GLU A 1 76 ? 35.527 65.443 23.769 1.00 79.95 277 GLU A N 1
ATOM 597 C CA . GLU A 1 76 ? 35.591 66.820 24.244 1.00 79.32 277 GLU A CA 1
ATOM 598 C C . GLU A 1 76 ? 36.909 67.537 23.941 1.00 74.25 277 GLU A C 1
ATOM 599 O O . GLU A 1 76 ? 36.996 68.755 24.090 1.00 74.90 277 GLU A O 1
ATOM 605 N N . THR A 1 77 ? 37.938 66.799 23.537 1.00 69.52 278 THR A N 1
ATOM 606 C CA . THR A 1 77 ? 39.243 67.420 23.340 1.00 67.58 278 THR A CA 1
ATOM 607 C C . THR A 1 77 ? 39.617 67.461 21.870 1.00 60.15 278 THR A C 1
ATOM 608 O O . THR A 1 77 ? 40.707 67.906 21.511 1.00 62.41 278 THR A O 1
ATOM 612 N N . GLN A 1 78 ? 38.713 67.005 21.015 1.00 57.44 279 GLN A N 1
ATOM 613 C CA . GLN A 1 78 ? 39.045 66.864 19.608 1.00 55.93 279 GLN A CA 1
ATOM 614 C C . GLN A 1 78 ? 38.411 67.909 18.694 1.00 57.23 279 GLN A C 1
ATOM 615 O O . GLN A 1 78 ? 37.398 68.527 19.027 1.00 57.39 279 GLN A O 1
ATOM 621 N N . ALA A 1 79 ? 39.037 68.090 17.536 1.00 55.20 280 ALA A N 1
ATOM 622 C CA . ALA A 1 79 ? 38.500 68.913 16.468 1.00 54.65 280 ALA A CA 1
ATOM 623 C C . ALA A 1 79 ? 38.586 68.096 15.184 1.00 57.38 280 ALA A C 1
ATOM 624 O O . ALA A 1 79 ? 39.511 67.295 15.020 1.00 61.11 280 ALA A O 1
ATOM 626 N N . ALA A 1 80 ? 37.636 68.286 14.276 1.00 50.80 281 ALA A N 1
ATOM 627 C CA . ALA A 1 80 ? 37.658 67.543 13.020 1.00 54.89 281 ALA A CA 1
ATOM 628 C C . ALA A 1 80 ? 38.261 68.394 11.918 1.00 58.21 281 ALA A C 1
ATOM 629 O O . ALA A 1 80 ? 38.070 69.610 11.890 1.00 57.34 281 ALA A O 1
ATOM 631 N N . TYR A 1 81 ? 38.984 67.754 11.003 1.00 54.65 282 TYR A N 1
ATOM 632 C CA . TYR A 1 81 ? 39.588 68.472 9.892 1.00 50.75 282 TYR A CA 1
ATOM 633 C C . TYR A 1 81 ? 39.484 67.666 8.607 1.00 52.27 282 TYR A C 1
ATOM 634 O O . TYR A 1 81 ? 39.928 66.517 8.546 1.00 52.75 282 TYR A O 1
ATOM 643 N N . CYS A 1 82 ? 38.906 68.275 7.577 1.00 46.85 283 CYS A N 1
ATOM 644 C CA . CYS A 1 82 ? 38.783 67.616 6.285 1.00 48.02 283 CYS A CA 1
ATOM 645 C C . CYS A 1 82 ? 40.100 67.646 5.524 1.00 51.49 283 CYS A C 1
ATOM 646 O O . CYS A 1 82 ? 40.607 68.719 5.190 1.00 52.78 283 CYS A O 1
ATOM 649 N N . THR A 1 83 ? 40.652 66.465 5.257 1.00 49.58 284 THR A N 1
ATOM 650 C CA . THR A 1 83 ? 41.952 66.356 4.608 1.00 51.74 284 THR A CA 1
ATOM 651 C C . THR A 1 83 ? 41.821 66.291 3.096 1.00 56.46 284 THR A C 1
ATOM 652 O O . THR A 1 83 ? 42.792 65.999 2.401 1.00 61.10 284 THR A O 1
ATOM 656 N N . GLY A 1 84 ? 40.616 66.536 2.590 1.00 54.68 285 GLY A N 1
ATOM 657 C CA . GLY A 1 84 ? 40.386 66.531 1.158 1.00 56.69 285 GLY A CA 1
ATOM 658 C C . GLY A 1 84 ? 39.046 65.940 0.763 1.00 56.85 285 GLY A C 1
ATOM 659 O O . GLY A 1 84 ? 38.371 65.293 1.572 1.00 53.05 285 GLY A O 1
ATOM 660 N N . TYR A 1 85 ? 38.647 66.173 -0.482 1.00 53.07 286 TYR A N 1
ATOM 661 C CA . TYR A 1 85 ? 37.410 65.590 -0.985 1.00 50.76 286 TYR A CA 1
ATOM 662 C C . TYR A 1 85 ? 37.540 65.257 -2.463 1.00 52.35 286 TYR A C 1
ATOM 663 O O . TYR A 1 85 ? 38.358 65.847 -3.173 1.00 49.33 286 TYR A O 1
ATOM 672 N N . ALA A 1 86 ? 36.725 64.310 -2.915 1.00 49.39 287 ALA A N 1
ATOM 673 C CA . ALA A 1 86 ? 36.679 63.931 -4.320 1.00 53.79 287 ALA A CA 1
ATOM 674 C C . ALA A 1 86 ? 35.237 63.648 -4.702 1.00 50.57 287 ALA A C 1
ATOM 675 O O . ALA A 1 86 ? 34.686 62.603 -4.359 1.00 49.82 287 ALA A O 1
ATOM 677 N N . ILE A 1 87 ? 34.617 64.609 -5.375 1.00 48.50 288 ILE A N 1
ATOM 678 C CA . ILE A 1 87 ? 33.243 64.471 -5.821 1.00 54.11 288 ILE A CA 1
ATOM 679 C C . ILE A 1 87 ? 33.229 64.241 -7.321 1.00 59.66 288 ILE A C 1
ATOM 680 O O . ILE A 1 87 ? 33.588 65.128 -8.094 1.00 58.54 288 ILE A O 1
ATOM 685 N N . THR A 1 88 ? 32.839 63.040 -7.730 1.00 60.08 289 THR A N 1
ATOM 686 C CA . THR A 1 88 ? 32.859 62.686 -9.141 1.00 60.13 289 THR A CA 1
ATOM 687 C C . THR A 1 88 ? 31.499 62.228 -9.641 1.00 58.19 289 THR A C 1
ATOM 688 O O . THR A 1 88 ? 30.568 62.012 -8.854 1.00 54.42 289 THR A O 1
ATOM 692 N N . LEU A 1 89 ? 31.397 62.062 -10.955 1.00 59.28 290 LEU A N 1
ATOM 693 C CA . LEU A 1 89 ? 30.168 61.590 -11.576 1.00 65.38 290 LEU A CA 1
ATOM 694 C C . LEU A 1 89 ? 30.197 60.076 -11.733 1.00 74.24 290 LEU A C 1
ATOM 695 O O . LEU A 1 89 ? 31.218 59.502 -12.109 1.00 82.16 290 LEU A O 1
ATOM 700 N N . GLY A 1 90 ? 29.071 59.435 -11.443 1.00 77.12 291 GLY A N 1
ATOM 701 C CA . GLY A 1 90 ? 28.958 57.991 -11.552 1.00 88.83 291 GLY A CA 1
ATOM 702 C C . GLY A 1 90 ? 28.984 57.462 -12.977 1.00 103.42 291 GLY A C 1
ATOM 703 O O . GLY A 1 90 ? 29.912 56.740 -13.342 1.00 109.47 291 GLY A O 1
ATOM 704 N N . GLY A 1 91 ? 27.981 57.802 -13.786 1.00 112.66 292 GLY A N 1
ATOM 705 C CA . GLY A 1 91 ? 26.842 58.597 -13.361 1.00 116.22 292 GLY A CA 1
ATOM 706 C C . GLY A 1 91 ? 25.538 58.118 -13.968 1.00 123.51 292 GLY A C 1
ATOM 707 O O . GLY A 1 91 ? 24.849 58.871 -14.658 1.00 127.64 292 GLY A O 1
ATOM 708 N N . SER B 1 1 ? 3.933 39.179 -15.619 1.00 96.31 202 SER B N 1
ATOM 709 C CA . SER B 1 1 ? 4.290 40.580 -15.796 1.00 95.69 202 SER B CA 1
ATOM 710 C C . SER B 1 1 ? 4.848 41.180 -14.513 1.00 94.62 202 SER B C 1
ATOM 711 O O . SER B 1 1 ? 4.796 40.557 -13.453 1.00 89.26 202 SER B O 1
ATOM 714 N N . ALA B 1 2 ? 5.390 42.391 -14.614 1.00 100.79 203 ALA B N 1
ATOM 715 C CA . ALA B 1 2 ? 5.910 43.080 -13.438 1.00 100.32 203 ALA B CA 1
ATOM 716 C C . ALA B 1 2 ? 4.819 43.718 -12.588 1.00 97.11 203 ALA B C 1
ATOM 717 O O . ALA B 1 2 ? 3.862 44.300 -13.103 1.00 98.05 203 ALA B O 1
ATOM 719 N N . GLY B 1 3 ? 4.981 43.595 -11.277 1.00 94.24 204 GLY B N 1
ATOM 720 C CA . GLY B 1 3 ? 4.030 44.127 -10.326 1.00 83.95 204 GLY B CA 1
ATOM 721 C C . GLY B 1 3 ? 4.428 45.462 -9.731 1.00 73.74 204 GLY B C 1
ATOM 722 O O . GLY B 1 3 ? 5.090 46.298 -10.350 1.00 64.18 204 GLY B O 1
ATOM 723 N N . ILE B 1 4 ? 4.004 45.638 -8.489 1.00 66.20 205 ILE B N 1
ATOM 724 C CA . ILE B 1 4 ? 4.326 46.800 -7.690 1.00 64.70 205 ILE B CA 1
ATOM 725 C C . ILE B 1 4 ? 5.315 46.391 -6.602 1.00 65.37 205 ILE B C 1
ATOM 726 O O . ILE B 1 4 ? 5.139 45.354 -5.960 1.00 64.99 205 ILE B O 1
ATOM 731 N N . VAL B 1 5 ? 6.367 47.180 -6.417 1.00 62.39 206 VAL B N 1
ATOM 732 C CA . VAL B 1 5 ? 7.344 46.898 -5.375 1.00 63.50 206 VAL B CA 1
ATOM 733 C C . VAL B 1 5 ? 7.068 47.759 -4.146 1.00 62.33 206 VAL B C 1
ATOM 734 O O . VAL B 1 5 ? 7.152 48.983 -4.206 1.00 64.11 206 VAL B O 1
ATOM 738 N N . PRO B 1 6 ? 6.706 47.116 -3.028 1.00 63.33 207 PRO B N 1
ATOM 739 C CA . PRO B 1 6 ? 6.382 47.836 -1.794 1.00 63.11 207 PRO B CA 1
ATOM 740 C C . PRO B 1 6 ? 7.616 48.325 -1.053 1.00 69.76 207 PRO B C 1
ATOM 741 O O . PRO B 1 6 ? 8.657 47.667 -1.084 1.00 65.01 207 PRO B O 1
ATOM 745 N N . TYR B 1 7 ? 7.500 49.478 -0.406 1.00 62.88 208 TYR B N 1
ATOM 746 C CA . TYR B 1 7 ? 8.526 49.929 0.518 1.00 67.17 208 TYR B CA 1
ATOM 747 C C . TYR B 1 7 ? 7.897 50.751 1.634 1.00 65.99 208 TYR B C 1
ATOM 748 O O . TYR B 1 7 ? 6.811 51.307 1.471 1.00 63.72 208 TYR B O 1
ATOM 757 N N . GLN B 1 8 ? 8.558 50.779 2.784 1.00 65.64 209 GLN B N 1
ATOM 758 C CA . GLN B 1 8 ? 8.151 51.651 3.877 1.00 71.86 209 GLN B CA 1
ATOM 759 C C . GLN B 1 8 ? 9.328 52.538 4.267 1.00 73.32 209 GLN B C 1
ATOM 760 O O . GLN B 1 8 ? 10.480 52.207 3.986 1.00 66.52 209 GLN B O 1
ATOM 766 N N . VAL B 1 9 ? 9.035 53.668 4.899 1.00 67.45 210 VAL B N 1
ATOM 767 C CA . VAL B 1 9 ? 10.083 54.540 5.409 1.00 67.90 210 VAL B CA 1
ATOM 768 C C . VAL B 1 9 ? 10.025 54.607 6.933 1.00 72.97 210 VAL B C 1
ATOM 769 O O . VAL B 1 9 ? 9.078 55.142 7.507 1.00 76.93 210 VAL B O 1
ATOM 773 N N . LYS B 1 10 ? 11.039 54.045 7.581 1.00 72.40 211 LYS B N 1
ATOM 774 C CA . LYS B 1 10 ? 11.152 54.098 9.033 1.00 74.99 211 LYS B CA 1
ATOM 775 C C . LYS B 1 10 ? 12.428 54.837 9.398 1.00 78.44 211 LYS B C 1
ATOM 776 O O . LYS B 1 10 ? 13.521 54.426 9.011 1.00 74.53 211 LYS B O 1
ATOM 782 N N . ALA B 1 11 ? 12.288 55.931 10.138 1.00 80.02 212 ALA B N 1
ATOM 783 C CA . ALA B 1 11 ? 13.436 56.762 10.467 1.00 78.70 212 ALA B CA 1
ATOM 784 C C . ALA B 1 11 ? 13.280 57.451 11.816 1.00 80.48 212 ALA B C 1
ATOM 785 O O . ALA B 1 11 ? 12.166 57.754 12.241 1.00 82.37 212 ALA B O 1
ATOM 787 N N . GLN B 1 12 ? 14.405 57.690 12.483 1.00 81.79 213 GLN B N 1
ATOM 788 C CA . GLN B 1 12 ? 14.420 58.470 13.713 1.00 87.83 213 GLN B CA 1
ATOM 789 C C . GLN B 1 12 ? 15.248 59.730 13.524 1.00 84.76 213 GLN B C 1
ATOM 790 O O . GLN B 1 12 ? 16.372 59.676 13.025 1.00 83.15 213 GLN B O 1
ATOM 796 N N . LEU B 1 13 ? 14.690 60.865 13.933 1.00 87.87 214 LEU B N 1
ATOM 797 C CA . LEU B 1 13 ? 15.376 62.140 13.789 1.00 87.23 214 LEU B CA 1
ATOM 798 C C . LEU B 1 13 ? 16.066 62.552 15.078 1.00 90.70 214 LEU B C 1
ATOM 799 O O . LEU B 1 13 ? 15.456 62.563 16.148 1.00 94.32 214 LEU B O 1
ATOM 804 N N . TYR B 1 14 ? 17.345 62.885 14.964 1.00 90.06 215 TYR B N 1
ATOM 805 C CA . TYR B 1 14 ? 18.111 63.423 16.078 1.00 93.40 215 TYR B CA 1
ATOM 806 C C . TYR B 1 14 ? 18.308 64.906 15.812 1.00 94.37 215 TYR B C 1
ATOM 807 O O . TYR B 1 14 ? 18.936 65.283 14.825 1.00 92.26 215 TYR B O 1
ATOM 816 N N . LEU B 1 15 ? 17.778 65.748 16.690 1.00 99.72 216 LEU B N 1
ATOM 817 C CA . LEU B 1 15 ? 17.767 67.179 16.427 1.00 105.35 216 LEU B CA 1
ATOM 818 C C . LEU B 1 15 ? 18.787 67.914 17.278 1.00 109.85 216 LEU B C 1
ATOM 819 O O . LEU B 1 15 ? 19.232 67.416 18.311 1.00 112.11 216 LEU B O 1
ATOM 824 N N . PHE B 1 16 ? 19.153 69.108 16.829 1.00 114.85 217 PHE B N 1
ATOM 825 C CA . PHE B 1 16 ? 19.985 69.999 17.619 1.00 124.90 217 PHE B CA 1
ATOM 826 C C . PHE B 1 16 ? 19.163 70.561 18.770 1.00 130.28 217 PHE B C 1
ATOM 827 O O . PHE B 1 16 ? 18.009 70.943 18.576 1.00 130.51 217 PHE B O 1
ATOM 835 N N . PRO B 1 17 ? 19.747 70.594 19.978 1.00 134.96 218 PRO B N 1
ATOM 836 C CA . PRO B 1 17 ? 19.042 71.120 21.151 1.00 140.26 218 PRO B CA 1
ATOM 837 C C . PRO B 1 17 ? 18.612 72.565 20.938 1.00 146.90 218 PRO B C 1
ATOM 838 O O . PRO B 1 17 ? 19.454 73.419 20.667 1.00 150.00 218 PRO B O 1
ATOM 842 N N . GLY B 1 18 ? 17.316 72.832 21.057 1.00 148.81 219 GLY B N 1
ATOM 843 C CA . GLY B 1 18 ? 16.813 74.175 20.848 1.00 155.73 219 GLY B CA 1
ATOM 844 C C . GLY B 1 18 ? 15.304 74.288 20.925 1.00 154.99 219 GLY B C 1
ATOM 845 O O . GLY B 1 18 ? 14.721 74.182 22.005 1.00 156.79 219 GLY B O 1
ATOM 846 N N . PRO B 1 19 ? 14.660 74.500 19.767 1.00 152.71 220 PRO B N 1
ATOM 847 C CA . PRO B 1 19 ? 13.216 74.745 19.683 1.00 154.16 220 PRO B CA 1
ATOM 848 C C . PRO B 1 19 ? 12.373 73.506 19.959 1.00 145.71 220 PRO B C 1
ATOM 849 O O . PRO B 1 19 ? 12.858 72.515 20.507 1.00 137.68 220 PRO B O 1
ATOM 853 N N . GLU B 1 20 ? 11.108 73.572 19.560 1.00 146.49 221 GLU B N 1
ATOM 854 C CA . GLU B 1 20 ? 10.180 72.472 19.759 1.00 140.71 221 GLU B CA 1
ATOM 855 C C . GLU B 1 20 ? 10.429 71.360 18.752 1.00 133.12 221 GLU B C 1
ATOM 856 O O . GLU B 1 20 ? 10.449 71.589 17.544 1.00 134.12 221 GLU B O 1
ATOM 862 N N . ALA B 1 21 ? 10.642 70.159 19.274 1.00 126.03 222 ALA B N 1
ATOM 863 C CA . ALA B 1 21 ? 11.000 68.999 18.471 1.00 119.82 222 ALA B CA 1
ATOM 864 C C . ALA B 1 21 ? 9.910 68.641 17.460 1.00 116.83 222 ALA B C 1
ATOM 865 O O . ALA B 1 21 ? 10.203 68.249 16.330 1.00 110.57 222 ALA B O 1
ATOM 867 N N . GLU B 1 22 ? 8.655 68.778 17.878 1.00 120.60 223 GLU B N 1
ATOM 868 C CA . GLU B 1 22 ? 7.513 68.344 17.074 1.00 123.43 223 GLU B CA 1
ATOM 869 C C . GLU B 1 22 ? 7.288 69.115 15.773 1.00 122.23 223 GLU B C 1
ATOM 870 O O . GLU B 1 22 ? 6.816 68.537 14.792 1.00 120.15 223 GLU B O 1
ATOM 876 N N . LEU B 1 23 ? 7.612 70.403 15.747 1.00 122.99 224 LEU B N 1
ATOM 877 C CA . LEU B 1 23 ? 7.417 71.173 14.523 1.00 122.75 224 LEU B CA 1
ATOM 878 C C . LEU B 1 23 ? 8.422 70.733 13.464 1.00 117.72 224 LEU B C 1
ATOM 879 O O . LEU B 1 23 ? 8.103 70.678 12.276 1.00 117.50 224 LEU B O 1
ATOM 884 N N . ILE B 1 24 ? 9.640 70.430 13.900 1.00 113.65 225 ILE B N 1
ATOM 885 C CA . ILE B 1 24 ? 10.675 69.932 13.005 1.00 104.81 225 ILE B CA 1
ATOM 886 C C . ILE B 1 24 ? 10.288 68.567 12.432 1.00 102.41 225 ILE B C 1
ATOM 887 O O . ILE B 1 24 ? 10.478 68.302 11.244 1.00 97.51 225 ILE B O 1
ATOM 892 N N . ARG B 1 25 ? 9.726 67.712 13.280 1.00 103.74 226 ARG B N 1
ATOM 893 C CA . ARG B 1 25 ? 9.300 66.379 12.862 1.00 100.93 226 ARG B CA 1
ATOM 894 C C . ARG B 1 25 ? 8.177 66.445 11.830 1.00 101.73 226 ARG B C 1
ATOM 895 O O . ARG B 1 25 ? 8.153 65.666 10.876 1.00 96.68 226 ARG B O 1
ATOM 903 N N . ALA B 1 26 ? 7.245 67.373 12.026 1.00 105.75 227 ALA B N 1
ATOM 904 C CA . ALA B 1 26 ? 6.142 67.554 11.091 1.00 105.64 227 ALA B CA 1
ATOM 905 C C . ALA B 1 26 ? 6.636 68.062 9.738 1.00 105.03 227 ALA B C 1
ATOM 906 O O . ALA B 1 26 ? 6.109 67.683 8.692 1.00 100.63 227 ALA B O 1
ATOM 908 N N . ALA B 1 27 ? 7.660 68.909 9.764 1.00 103.10 228 ALA B N 1
ATOM 909 C CA . ALA B 1 27 ? 8.242 69.449 8.540 1.00 98.63 228 ALA B CA 1
ATOM 910 C C . ALA B 1 27 ? 8.961 68.363 7.747 1.00 91.69 228 ALA B C 1
ATOM 911 O O . ALA B 1 27 ? 8.905 68.342 6.517 1.00 91.46 228 ALA B O 1
ATOM 913 N N . ALA B 1 28 ? 9.643 67.469 8.457 1.00 88.94 229 ALA B N 1
ATOM 914 C CA . ALA B 1 28 ? 10.334 66.354 7.820 1.00 83.73 229 ALA B CA 1
ATOM 915 C C . ALA B 1 28 ? 9.333 65.379 7.214 1.00 85.65 229 ALA B C 1
ATOM 916 O O . ALA B 1 28 ? 9.556 64.832 6.133 1.00 81.82 229 ALA B O 1
ATOM 918 N N . GLU B 1 29 ? 8.227 65.169 7.919 1.00 89.71 230 GLU B N 1
ATOM 919 C CA . GLU B 1 29 ? 7.181 64.279 7.442 1.00 92.35 230 GLU B CA 1
ATOM 920 C C . GLU B 1 29 ? 6.524 64.877 6.204 1.00 93.47 230 GLU B C 1
ATOM 921 O O . GLU B 1 29 ? 6.254 64.173 5.232 1.00 90.77 230 GLU B O 1
ATOM 927 N N . ALA B 1 30 ? 6.287 66.185 6.242 1.00 97.87 231 ALA B N 1
ATOM 928 C CA . ALA B 1 30 ? 5.701 66.892 5.110 1.00 94.08 231 ALA B CA 1
ATOM 929 C C . ALA B 1 30 ? 6.616 66.811 3.894 1.00 89.99 231 ALA B C 1
ATOM 930 O O . ALA B 1 30 ? 6.156 66.597 2.773 1.00 89.23 231 ALA B O 1
ATOM 932 N N . SER B 1 31 ? 7.912 66.995 4.123 1.00 86.27 232 SER B N 1
ATOM 933 C CA . SER B 1 31 ? 8.907 66.869 3.066 1.00 82.39 232 SER B CA 1
ATOM 934 C C . SER B 1 31 ? 8.933 65.454 2.503 1.00 80.73 232 SER B C 1
ATOM 935 O O . SER B 1 31 ? 9.100 65.257 1.298 1.00 77.01 232 SER B O 1
ATOM 938 N N . LEU B 1 32 ? 8.781 64.474 3.388 1.00 77.69 233 LEU B N 1
ATOM 939 C CA . LEU B 1 32 ? 8.765 63.074 2.989 1.00 81.20 233 LEU B CA 1
ATOM 940 C C . LEU B 1 32 ? 7.554 62.765 2.112 1.00 84.09 233 LEU B C 1
ATOM 941 O O . LEU B 1 32 ? 7.682 62.099 1.086 1.00 80.97 233 LEU B O 1
ATOM 946 N N . ARG B 1 33 ? 6.381 63.244 2.520 1.00 87.54 234 ARG B N 1
ATOM 947 C CA . ARG B 1 33 ? 5.164 63.011 1.750 1.00 86.22 234 ARG B CA 1
ATOM 948 C C . ARG B 1 33 ? 5.293 63.588 0.343 1.00 85.76 234 ARG B C 1
ATOM 949 O O . ARG B 1 33 ? 4.816 62.994 -0.623 1.00 83.35 234 ARG B O 1
ATOM 957 N N . ASP B 1 34 ? 5.950 64.740 0.235 1.00 86.80 235 ASP B N 1
ATOM 958 C CA . ASP B 1 34 ? 6.220 65.354 -1.061 1.00 86.72 235 ASP B CA 1
ATOM 959 C C . ASP B 1 34 ? 7.134 64.471 -1.905 1.00 81.24 235 ASP B C 1
ATOM 960 O O . ASP B 1 34 ? 6.926 64.316 -3.108 1.00 80.29 235 ASP B O 1
ATOM 965 N N . TYR B 1 35 ? 8.149 63.900 -1.266 1.00 77.11 236 TYR B N 1
ATOM 966 C CA . TYR B 1 35 ? 9.063 62.988 -1.944 1.00 76.56 236 TYR B CA 1
ATOM 967 C C . TYR B 1 35 ? 8.345 61.736 -2.434 1.00 73.74 236 TYR B C 1
ATOM 968 O O . TYR B 1 35 ? 8.560 61.292 -3.560 1.00 73.04 236 TYR B O 1
ATOM 977 N N . ILE B 1 36 ? 7.505 61.164 -1.576 1.00 73.96 237 ILE B N 1
ATOM 978 C CA . ILE B 1 36 ? 6.759 59.961 -1.923 1.00 72.78 237 ILE B CA 1
ATOM 979 C C . ILE B 1 36 ? 5.873 60.191 -3.142 1.00 74.87 237 ILE B C 1
ATOM 980 O O . ILE B 1 36 ? 5.890 59.402 -4.087 1.00 73.80 237 ILE B O 1
ATOM 985 N N . SER B 1 37 ? 5.123 61.289 -3.128 1.00 78.72 238 SER B N 1
ATOM 986 C CA . SER B 1 37 ? 4.235 61.619 -4.237 1.00 82.16 238 SER B CA 1
ATOM 987 C C . SER B 1 37 ? 5.029 61.899 -5.508 1.00 80.68 238 SER B C 1
ATOM 988 O O . SER B 1 37 ? 4.641 61.475 -6.594 1.00 81.60 238 SER B O 1
ATOM 991 N N . ALA B 1 38 ? 6.144 62.608 -5.365 1.00 78.83 239 ALA B N 1
ATOM 992 C CA . ALA B 1 38 ? 6.965 62.972 -6.513 1.00 79.13 239 ALA B CA 1
ATOM 993 C C . ALA B 1 38 ? 7.555 61.741 -7.197 1.00 77.14 239 ALA B C 1
ATOM 994 O O . ALA B 1 38 ? 7.540 61.643 -8.423 1.00 80.06 239 ALA B O 1
ATOM 996 N N . GLN B 1 39 ? 8.077 60.805 -6.410 1.00 71.60 240 GLN B N 1
ATOM 997 C CA . GLN B 1 39 ? 8.667 59.597 -6.979 1.00 70.06 240 GLN B CA 1
ATOM 998 C C . GLN B 1 39 ? 7.617 58.707 -7.631 1.00 72.30 240 GLN B C 1
ATOM 999 O O . GLN B 1 39 ? 7.876 58.084 -8.660 1.00 71.02 240 GLN B O 1
ATOM 1005 N N . ARG B 1 40 ? 6.435 58.649 -7.028 1.00 73.71 241 ARG B N 1
ATOM 1006 C CA . ARG B 1 40 ? 5.337 57.861 -7.578 1.00 74.85 241 ARG B CA 1
ATOM 1007 C C . ARG B 1 40 ? 4.881 58.427 -8.919 1.00 78.92 241 ARG B C 1
ATOM 1008 O O . ARG B 1 40 ? 4.647 57.683 -9.869 1.00 81.27 241 ARG B O 1
ATOM 1016 N N . ARG B 1 41 ? 4.771 59.749 -8.993 1.00 83.67 242 ARG B N 1
ATOM 1017 C CA . ARG B 1 41 ? 4.313 60.418 -10.206 1.00 89.34 242 ARG B CA 1
ATOM 1018 C C . ARG B 1 41 ? 5.326 60.267 -11.342 1.00 89.16 242 ARG B C 1
ATOM 1019 O O . ARG B 1 41 ? 4.949 60.117 -12.505 1.00 90.19 242 ARG B O 1
ATOM 1027 N N . LEU B 1 42 ? 6.611 60.303 -10.998 1.00 85.83 243 LEU B N 1
ATOM 1028 C CA . LEU B 1 42 ? 7.677 60.212 -11.992 1.00 87.84 243 LEU B CA 1
ATOM 1029 C C . LEU B 1 42 ? 8.177 58.781 -12.197 1.00 84.92 243 LEU B C 1
ATOM 1030 O O . LEU B 1 42 ? 8.985 58.526 -13.090 1.00 85.62 243 LEU B O 1
ATOM 1035 N N . GLY B 1 43 ? 7.691 57.855 -11.376 1.00 74.04 244 GLY B N 1
ATOM 1036 C CA . GLY B 1 43 ? 8.075 56.457 -11.484 1.00 74.84 244 GLY B CA 1
ATOM 1037 C C . GLY B 1 43 ? 9.571 56.214 -11.368 1.00 73.86 244 GLY B C 1
ATOM 1038 O O . GLY B 1 43 ? 10.135 55.398 -12.095 1.00 73.77 244 GLY B O 1
ATOM 1039 N N . ARG B 1 44 ? 10.220 56.925 -10.453 1.00 72.40 245 ARG B N 1
ATOM 1040 C CA . ARG B 1 44 ? 11.667 56.805 -10.287 1.00 69.84 245 ARG B CA 1
ATOM 1041 C C . ARG B 1 44 ? 12.030 55.874 -9.136 1.00 60.45 245 ARG B C 1
ATOM 1042 O O . ARG B 1 44 ? 11.198 55.569 -8.282 1.00 53.85 245 ARG B O 1
ATOM 1050 N N . ASP B 1 45 ? 13.283 55.434 -9.114 1.00 57.60 246 ASP B N 1
ATOM 1051 C CA . ASP B 1 45 ? 13.760 54.536 -8.068 1.00 55.75 246 ASP B CA 1
ATOM 1052 C C . ASP B 1 45 ? 13.766 55.218 -6.705 1.00 56.99 246 ASP B C 1
ATOM 1053 O O . ASP B 1 45 ? 13.841 56.439 -6.614 1.00 61.21 246 ASP B O 1
ATOM 1058 N N . ILE B 1 46 ? 13.679 54.418 -5.650 1.00 57.25 247 ILE B N 1
ATOM 1059 C CA . ILE B 1 46 ? 13.702 54.931 -4.285 1.00 57.28 247 ILE B CA 1
ATOM 1060 C C . ILE B 1 46 ? 15.103 54.781 -3.715 1.00 55.93 247 ILE B C 1
A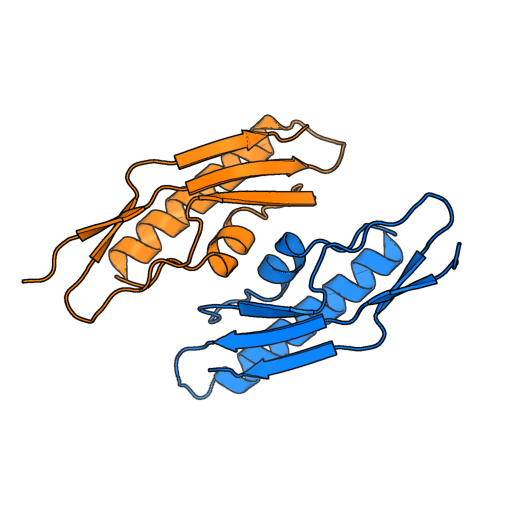TOM 1061 O O . ILE B 1 46 ? 15.561 53.666 -3.464 1.00 55.19 247 ILE B O 1
ATOM 1066 N N . ARG B 1 47 ? 15.790 55.904 -3.536 1.00 50.72 248 ARG B N 1
ATOM 1067 C CA . ARG B 1 47 ? 17.176 55.874 -3.094 1.00 53.08 248 ARG B CA 1
ATOM 1068 C C . ARG B 1 47 ? 17.340 56.346 -1.656 1.00 56.52 248 ARG B C 1
ATOM 1069 O O . ARG B 1 47 ? 16.804 57.389 -1.267 1.00 56.08 248 ARG B O 1
ATOM 1077 N N . ARG B 1 48 ? 18.106 55.589 -0.879 1.00 52.71 249 ARG B N 1
ATOM 1078 C CA . ARG B 1 48 ? 18.351 55.938 0.512 1.00 53.19 249 ARG B CA 1
ATOM 1079 C C . ARG B 1 48 ? 18.989 57.317 0.645 1.00 53.42 249 ARG B C 1
ATOM 1080 O O . ARG B 1 48 ? 18.654 58.065 1.566 1.00 53.58 249 ARG B O 1
ATOM 1088 N N . SER B 1 49 ? 19.900 57.654 -0.267 1.00 48.90 250 SER B N 1
ATOM 1089 C CA . SER B 1 49 ? 20.587 58.941 -0.202 1.00 59.98 250 SER B CA 1
ATOM 1090 C C . SER B 1 49 ? 19.596 60.090 -0.340 1.00 58.10 250 SER B C 1
ATOM 1091 O O . SER B 1 49 ? 19.711 61.101 0.349 1.00 57.99 250 SER B O 1
ATOM 1094 N N . ALA B 1 50 ? 18.615 59.921 -1.222 1.00 56.08 251 ALA B N 1
ATOM 1095 C CA . ALA B 1 50 ? 17.596 60.942 -1.445 1.00 55.34 251 ALA B CA 1
ATOM 1096 C C . ALA B 1 50 ? 16.652 61.070 -0.254 1.00 58.32 251 ALA B C 1
ATOM 1097 O O . ALA B 1 50 ? 16.105 62.146 0.005 1.00 59.77 251 ALA B O 1
ATOM 1099 N N . LEU B 1 51 ? 16.443 59.966 0.455 1.00 56.20 252 LEU B N 1
ATOM 1100 C CA . LEU B 1 51 ? 15.582 59.976 1.632 1.00 56.44 252 LEU B CA 1
ATOM 1101 C C . LEU B 1 51 ? 16.267 60.680 2.799 1.00 57.72 252 LEU B C 1
ATOM 1102 O O . LEU B 1 51 ? 15.617 61.377 3.579 1.00 61.32 252 LEU B O 1
ATOM 1107 N N . PHE B 1 52 ? 17.578 60.488 2.920 1.00 56.60 253 PHE B N 1
ATOM 1108 C CA . PHE B 1 52 ? 18.358 61.213 3.918 1.00 61.53 253 PHE B CA 1
ATOM 1109 C C . PHE B 1 52 ? 18.228 62.709 3.680 1.00 62.29 253 PHE B C 1
ATOM 1110 O O . PHE B 1 52 ? 17.949 63.472 4.603 1.00 65.16 253 PHE B O 1
ATOM 1118 N N . ALA B 1 53 ? 18.411 63.111 2.426 1.00 59.04 254 ALA B N 1
ATOM 1119 C CA . ALA B 1 53 ? 18.317 64.511 2.041 1.00 63.86 254 ALA B CA 1
ATOM 1120 C C . ALA B 1 53 ? 16.934 65.062 2.326 1.00 65.07 254 ALA B C 1
ATOM 1121 O O . ALA B 1 53 ? 16.788 66.204 2.758 1.00 67.11 254 ALA B O 1
ATOM 1123 N N . THR B 1 54 ? 15.923 64.237 2.072 1.00 61.81 255 THR B N 1
ATOM 1124 C CA . THR B 1 54 ? 14.534 64.612 2.286 1.00 63.42 255 THR B CA 1
ATOM 1125 C C . THR B 1 54 ? 14.223 64.839 3.764 1.00 63.70 255 THR B C 1
ATOM 1126 O O . THR B 1 54 ? 13.518 65.781 4.124 1.00 67.69 255 THR B O 1
ATOM 1130 N N . LEU B 1 55 ? 14.749 63.967 4.615 1.00 60.15 256 LEU B N 1
ATOM 1131 C CA . LEU B 1 55 ? 14.456 64.027 6.042 1.00 64.43 256 LEU B CA 1
ATOM 1132 C C . LEU B 1 55 ? 15.323 65.052 6.775 1.00 67.51 256 LEU B C 1
ATOM 1133 O O . LEU B 1 55 ? 15.022 65.425 7.907 1.00 72.30 256 LEU B O 1
ATOM 1138 N N . HIS B 1 56 ? 16.402 65.495 6.137 1.00 63.04 257 HIS B N 1
ATOM 1139 C CA . HIS B 1 56 ? 17.286 66.483 6.748 1.00 70.24 257 HIS B CA 1
ATOM 1140 C C . HIS B 1 56 ? 16.775 67.907 6.579 1.00 73.71 257 HIS B C 1
ATOM 1141 O O . HIS B 1 56 ? 17.430 68.741 5.958 1.00 76.29 257 HIS B O 1
ATOM 1148 N N . VAL B 1 57 ? 15.602 68.183 7.133 1.00 77.75 258 VAL B N 1
ATOM 1149 C CA . VAL B 1 57 ? 15.098 69.547 7.182 1.00 82.58 258 VAL B CA 1
ATOM 1150 C C . VAL B 1 57 ? 15.881 70.330 8.228 1.00 84.70 258 VAL B C 1
ATOM 1151 O O . VAL B 1 57 ? 16.673 69.755 8.973 1.00 83.00 258 VAL B O 1
ATOM 1155 N N . GLU B 1 58 ? 15.662 71.639 8.278 1.00 90.04 259 GLU B N 1
ATOM 1156 C CA . GLU B 1 58 ? 16.377 72.491 9.221 1.00 96.73 259 GLU B CA 1
ATOM 1157 C C . GLU B 1 58 ? 16.122 72.061 10.662 1.00 98.18 259 GLU B C 1
ATOM 1158 O O . GLU B 1 58 ? 14.981 71.833 11.060 1.00 100.33 259 GLU B O 1
ATOM 1164 N N . GLY B 1 59 ? 17.196 71.950 11.437 1.00 101.16 260 GLY B N 1
ATOM 1165 C CA . GLY B 1 59 ? 17.097 71.559 12.832 1.00 102.87 260 GLY B CA 1
ATOM 1166 C C . GLY B 1 59 ? 17.509 70.120 13.076 1.00 97.6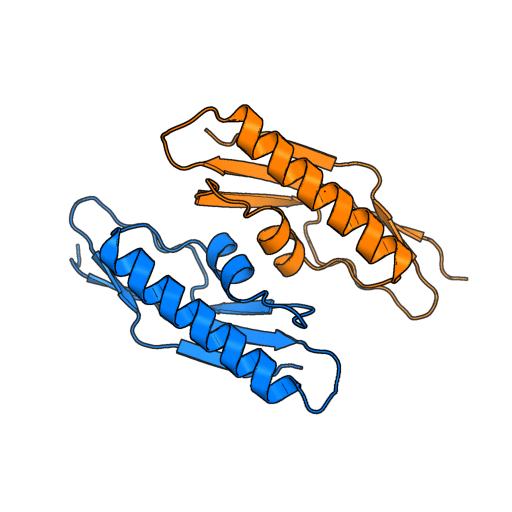9 260 GLY B C 1
ATOM 1167 O O . GLY B 1 59 ? 17.745 69.716 14.214 1.00 101.01 260 GLY B O 1
ATOM 1168 N N . VAL B 1 60 ? 17.590 69.343 12.002 1.00 89.70 261 VAL B N 1
ATOM 1169 C CA . VAL B 1 60 ? 17.954 67.935 12.100 1.00 87.03 261 VAL B CA 1
ATOM 1170 C C . VAL B 1 60 ? 19.467 67.733 12.100 1.00 86.10 261 VAL B C 1
ATOM 1171 O O . VAL B 1 60 ? 20.156 68.133 11.162 1.00 83.83 261 VAL B O 1
ATOM 1175 N N . GLN B 1 61 ? 19.977 67.119 13.163 1.00 86.53 262 GLN B N 1
ATOM 1176 C CA . GLN B 1 61 ? 21.407 66.862 13.292 1.00 85.56 262 GLN B CA 1
ATOM 1177 C C . GLN B 1 61 ? 21.814 65.551 12.628 1.00 84.22 262 GLN B C 1
ATOM 1178 O O . GLN B 1 61 ? 22.839 65.479 11.948 1.00 79.45 262 GLN B O 1
ATOM 1184 N N . ARG B 1 62 ? 21.011 64.512 12.834 1.00 83.20 263 ARG B N 1
ATOM 1185 C CA . ARG B 1 62 ? 21.321 63.199 12.285 1.00 78.55 263 ARG B CA 1
ATOM 1186 C C . ARG B 1 62 ? 20.051 62.414 11.977 1.00 77.56 263 ARG B C 1
ATOM 1187 O O . ARG B 1 62 ? 19.074 62.473 12.729 1.00 78.14 263 ARG B O 1
ATOM 1195 N N . VAL B 1 63 ? 20.073 61.674 10.874 1.00 73.63 264 VAL B N 1
ATOM 1196 C CA . VAL B 1 63 ? 18.962 60.808 10.509 1.00 73.43 264 VAL B CA 1
ATOM 1197 C C . VAL B 1 63 ? 19.381 59.343 10.532 1.00 71.91 264 VAL B C 1
ATOM 1198 O O . VAL B 1 63 ? 20.370 58.959 9.910 1.00 66.57 264 VAL B O 1
ATOM 1202 N N . GLU B 1 64 ? 18.629 58.538 11.273 1.00 74.09 265 GLU B N 1
ATOM 1203 C CA . GLU B 1 64 ? 18.802 57.094 11.263 1.00 78.36 265 GLU B CA 1
ATOM 1204 C C . GLU B 1 64 ? 17.707 56.477 10.408 1.00 73.62 265 GLU B C 1
ATOM 1205 O O . GLU B 1 64 ? 16.534 56.560 10.752 1.00 77.34 265 GLU B O 1
ATOM 1211 N N . LEU B 1 65 ? 18.087 55.876 9.286 1.00 67.77 266 LEU B N 1
ATOM 1212 C CA . LEU B 1 65 ? 17.112 55.364 8.328 1.00 68.37 266 LEU B CA 1
ATOM 1213 C C . LEU B 1 65 ? 17.083 53.837 8.323 1.00 71.22 266 LEU B C 1
ATOM 1214 O O . LEU B 1 65 ? 17.926 53.203 7.691 1.00 76.36 266 LEU B O 1
ATOM 1219 N N . GLN B 1 66 ? 16.117 53.252 9.028 1.00 70.20 267 GLN B N 1
ATOM 1220 C CA . GLN B 1 66 ? 15.989 51.796 9.089 1.00 71.99 267 GLN B CA 1
ATOM 1221 C C . GLN B 1 66 ? 15.390 51.229 7.814 1.00 69.84 267 GLN B C 1
ATOM 1222 O O . GLN B 1 66 ? 15.868 50.228 7.285 1.00 71.80 267 GLN B O 1
ATOM 1228 N N . GLU B 1 67 ? 14.320 51.860 7.346 1.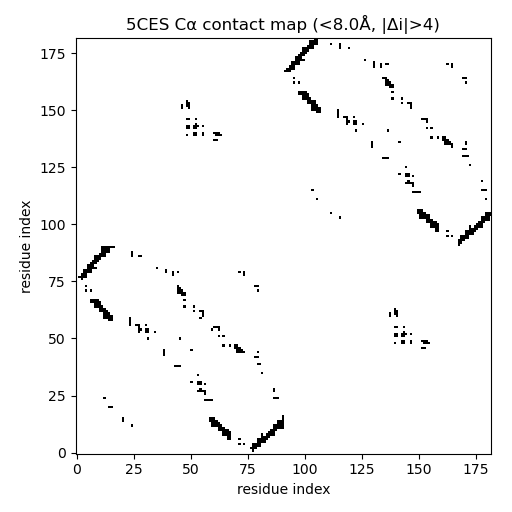00 68.25 268 GLU B N 1
ATOM 1229 C CA . GLU B 1 67 ? 13.632 51.415 6.140 1.00 63.54 268 GLU B CA 1
ATOM 1230 C C . GLU B 1 67 ? 13.431 52.563 5.165 1.00 59.52 268 GLU B C 1
ATOM 1231 O O . GLU B 1 67 ? 13.149 53.684 5.582 1.00 63.66 268 GLU B O 1
ATOM 1237 N N . PRO B 1 68 ? 13.579 52.291 3.859 1.00 56.59 269 PRO B N 1
ATOM 1238 C CA . PRO B 1 68 ? 13.958 50.990 3.291 1.00 57.74 269 PRO B CA 1
ATOM 1239 C C . PRO B 1 68 ? 15.429 50.666 3.536 1.00 64.24 269 PRO B C 1
ATOM 1240 O O . PRO B 1 68 ? 16.288 51.543 3.398 1.00 59.44 269 PRO B O 1
ATOM 1244 N N . ALA B 1 69 ? 15.702 49.415 3.897 1.00 64.39 270 ALA B N 1
ATOM 1245 C CA . ALA B 1 69 ? 17.048 48.994 4.266 1.00 65.24 270 ALA B CA 1
ATOM 1246 C C . ALA B 1 69 ? 18.002 49.081 3.086 1.00 64.76 270 ALA B C 1
ATOM 1247 O O . ALA B 1 69 ? 19.203 49.280 3.264 1.00 65.78 270 ALA B O 1
ATOM 1249 N N . ALA B 1 70 ? 17.463 48.922 1.883 1.00 56.74 271 ALA B N 1
ATOM 1250 C CA . ALA B 1 70 ? 18.254 49.051 0.668 1.00 62.54 271 ALA B CA 1
ATOM 1251 C C . ALA B 1 70 ? 17.474 49.845 -0.365 1.00 61.85 271 ALA B C 1
ATOM 1252 O O . ALA B 1 70 ? 16.249 49.973 -0.262 1.00 58.98 271 ALA B O 1
ATOM 1254 N N . ASP B 1 71 ? 18.181 50.376 -1.358 1.00 59.85 272 ASP B N 1
ATOM 1255 C CA . ASP B 1 71 ? 17.528 51.110 -2.432 1.00 59.08 272 ASP B CA 1
ATOM 1256 C C . ASP B 1 71 ? 16.465 50.232 -3.087 1.00 59.88 272 ASP B C 1
ATOM 1257 O O . ASP B 1 71 ? 16.605 49.009 -3.134 1.00 56.32 272 ASP B O 1
ATOM 1262 N N . VAL B 1 72 ? 15.399 50.862 -3.565 1.00 59.79 273 VAL B N 1
ATOM 1263 C CA . VAL B 1 72 ? 14.372 50.166 -4.328 1.00 62.34 273 VAL B CA 1
ATOM 1264 C C . VAL B 1 72 ? 14.574 50.473 -5.804 1.00 61.50 273 VAL B C 1
ATOM 1265 O O . VAL B 1 72 ? 14.209 51.553 -6.277 1.00 61.74 273 VAL B O 1
ATOM 1269 N N . VAL B 1 73 ? 15.187 49.534 -6.519 1.00 58.70 274 VAL B N 1
ATOM 1270 C CA . VAL B 1 73 ? 15.498 49.720 -7.930 1.00 60.67 274 VAL B CA 1
ATOM 1271 C C . VAL B 1 73 ? 14.504 48.958 -8.800 1.00 67.37 274 VAL B C 1
ATOM 1272 O O . VAL B 1 73 ? 14.352 47.745 -8.670 1.00 71.85 274 VAL B O 1
ATOM 1276 N N . LEU B 1 74 ? 13.841 49.681 -9.696 1.00 64.17 275 LEU B N 1
ATOM 1277 C CA . LEU B 1 74 ? 12.772 49.126 -10.518 1.00 64.37 275 LEU B CA 1
ATOM 1278 C C . LEU B 1 74 ? 13.238 48.804 -11.931 1.00 70.20 275 LEU B C 1
ATOM 1279 O O . LEU B 1 74 ? 14.042 49.535 -12.501 1.00 72.39 275 LEU B O 1
ATOM 1284 N N . ASP B 1 75 ? 12.734 47.715 -12.501 1.00 77.64 276 ASP B N 1
ATOM 1285 C CA . ASP B 1 75 ? 12.961 47.478 -13.921 1.00 85.79 276 ASP B CA 1
ATOM 1286 C C . ASP B 1 75 ? 11.925 48.271 -14.713 1.00 85.84 276 ASP B C 1
ATOM 1287 O O . ASP B 1 75 ? 11.038 48.896 -14.131 1.00 83.12 276 ASP B O 1
ATOM 1292 N N . GLU B 1 76 ? 12.029 48.230 -16.036 1.00 90.58 277 GLU B N 1
ATOM 1293 C CA . GLU B 1 76 ? 11.251 49.119 -16.896 1.00 97.37 277 GLU B CA 1
ATOM 1294 C C . GLU B 1 76 ? 9.736 48.955 -16.770 1.00 99.77 277 GLU B C 1
ATOM 1295 O O . GLU B 1 76 ? 8.974 49.828 -17.187 1.00 105.88 277 GLU B O 1
ATOM 1301 N N . THR B 1 77 ? 9.301 47.851 -16.176 1.00 95.20 278 THR B N 1
ATOM 1302 C CA . THR B 1 77 ? 7.878 47.548 -16.096 1.00 96.67 278 THR B CA 1
ATOM 1303 C C . THR B 1 77 ? 7.314 47.576 -14.671 1.00 91.82 278 THR B C 1
ATOM 1304 O O . THR B 1 77 ? 6.142 47.260 -14.462 1.00 96.54 278 THR B O 1
ATOM 1308 N N . GLN B 1 78 ? 8.139 47.960 -13.699 1.00 79.82 279 GLN B N 1
ATOM 1309 C CA . GLN B 1 78 ? 7.718 47.961 -12.297 1.00 75.21 279 GLN B CA 1
ATOM 1310 C C . GLN B 1 78 ? 7.403 49.355 -11.774 1.00 73.32 279 GLN B C 1
ATOM 1311 O O . GLN B 1 78 ? 7.870 50.357 -12.310 1.00 65.79 279 GLN B O 1
ATOM 1317 N N . ALA B 1 79 ? 6.609 49.395 -10.710 1.00 72.67 280 ALA B N 1
ATOM 1318 C CA . ALA B 1 79 ? 6.315 50.632 -10.000 1.00 70.38 280 ALA B CA 1
ATOM 1319 C C . ALA B 1 79 ? 6.513 50.438 -8.500 1.00 68.29 280 ALA B C 1
ATOM 1320 O O . ALA B 1 79 ? 6.348 49.336 -7.980 1.00 70.28 280 ALA B O 1
ATOM 1322 N N . ALA B 1 80 ? 6.898 51.506 -7.814 1.00 65.06 281 ALA B N 1
ATOM 1323 C CA . ALA B 1 80 ? 7.082 51.462 -6.371 1.00 63.20 281 ALA B CA 1
ATOM 1324 C C . ALA B 1 80 ? 5.868 52.047 -5.657 1.00 69.73 281 ALA B C 1
ATOM 1325 O O . ALA B 1 80 ? 5.221 52.958 -6.172 1.00 76.23 281 ALA B O 1
ATOM 1327 N N . TYR B 1 81 ? 5.553 51.507 -4.484 1.00 64.19 282 TYR B N 1
ATOM 1328 C CA . TYR B 1 81 ? 4.456 52.018 -3.670 1.00 64.72 282 TYR B CA 1
ATOM 1329 C C . TYR B 1 81 ? 4.824 52.022 -2.193 1.00 66.39 282 TYR B C 1
ATOM 1330 O O . TYR B 1 81 ? 5.174 50.985 -1.628 1.00 66.67 282 TYR B O 1
ATOM 1339 N N . CYS B 1 82 ? 4.737 53.194 -1.573 1.00 64.82 283 CYS B N 1
ATOM 1340 C CA . CYS B 1 82 ? 5.010 53.322 -0.149 1.00 65.64 283 CYS B CA 1
ATOM 1341 C C . CYS B 1 82 ? 3.814 52.847 0.663 1.00 71.24 283 CYS B C 1
ATOM 1342 O O . CYS B 1 82 ? 2.730 53.427 0.582 1.00 78.46 283 CYS B O 1
ATOM 1345 N N . THR B 1 83 ? 4.013 51.795 1.453 1.00 71.67 284 THR B N 1
ATOM 1346 C CA . THR B 1 83 ? 2.917 51.194 2.213 1.00 69.52 284 THR B CA 1
ATOM 1347 C C . THR B 1 83 ? 2.744 51.827 3.588 1.00 71.42 284 THR B C 1
ATOM 1348 O O . THR B 1 83 ? 1.959 51.349 4.405 1.00 83.47 284 THR B O 1
ATOM 1352 N N . GLY B 1 84 ? 3.467 52.912 3.833 1.00 69.56 285 GLY B N 1
ATOM 1353 C CA . GLY B 1 84 ? 3.385 53.610 5.103 1.00 73.97 285 GLY B CA 1
ATOM 1354 C C . GLY B 1 84 ? 4.739 54.138 5.533 1.00 71.83 285 GLY B C 1
ATOM 1355 O O . GLY B 1 84 ? 5.770 53.752 4.982 1.00 68.47 285 GLY B O 1
ATOM 1356 N N . TYR B 1 85 ? 4.736 55.028 6.518 1.00 72.52 286 TYR B N 1
ATOM 1357 C CA . TYR B 1 85 ? 5.977 55.571 7.059 1.00 71.38 286 TYR B CA 1
ATOM 1358 C C . TYR B 1 85 ? 5.868 55.825 8.560 1.00 74.95 286 TYR B C 1
ATOM 1359 O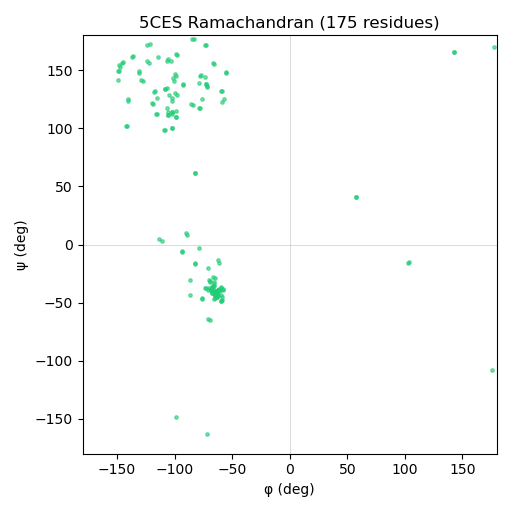 O . TYR B 1 85 ? 4.769 55.963 9.099 1.00 78.12 286 TYR B O 1
ATOM 1368 N N . ALA B 1 86 ? 7.019 55.864 9.228 1.00 75.06 287 ALA B N 1
ATOM 1369 C CA . ALA B 1 86 ? 7.084 56.169 10.652 1.00 83.11 287 ALA B CA 1
ATOM 1370 C C . ALA B 1 86 ? 8.302 57.036 10.951 1.00 88.24 287 ALA B C 1
ATOM 1371 O O . ALA B 1 86 ? 9.430 56.543 11.004 1.00 87.70 287 ALA B O 1
ATOM 1373 N N . ILE B 1 87 ? 8.069 58.334 11.123 1.00 89.44 288 ILE B N 1
ATOM 1374 C CA . ILE B 1 87 ? 9.139 59.270 11.439 1.00 82.83 288 ILE B CA 1
ATOM 1375 C C . ILE B 1 87 ? 9.042 59.679 12.903 1.00 83.92 288 ILE B C 1
ATOM 1376 O O . ILE B 1 87 ? 8.105 60.371 13.307 1.00 89.30 288 ILE B O 1
ATOM 1381 N N . THR B 1 88 ? 10.014 59.244 13.696 1.00 83.71 289 THR B N 1
ATOM 1382 C CA . THR B 1 88 ? 9.998 59.494 15.130 1.00 87.37 289 THR B CA 1
ATOM 1383 C C . THR B 1 88 ? 11.241 60.253 15.566 1.00 87.60 289 THR B C 1
ATOM 1384 O O . THR B 1 88 ? 12.162 60.462 14.775 1.00 84.92 289 THR B O 1
ATOM 1388 N N . LEU B 1 89 ? 11.256 60.664 16.829 1.00 91.19 290 LEU B N 1
ATOM 1389 C CA . LEU B 1 89 ? 12.387 61.388 17.391 1.00 97.66 290 LEU B CA 1
ATOM 1390 C C . LEU B 1 89 ? 13.375 60.440 18.065 1.00 103.59 290 LEU B C 1
ATOM 1391 O O . LEU B 1 89 ? 12.979 59.512 18.770 1.00 110.89 290 LEU B O 1
ATOM 1396 N N . GLY B 1 90 ? 14.661 60.680 17.839 1.00 101.48 291 GLY B N 1
ATOM 1397 C CA . GLY B 1 90 ? 15.709 59.869 18.430 1.00 105.44 291 GLY B CA 1
ATOM 1398 C C . GLY B 1 90 ? 15.855 60.086 19.923 1.00 113.84 291 GLY B C 1
ATOM 1399 O O . GLY B 1 90 ? 15.634 59.171 20.714 1.00 123.75 291 GLY B O 1
ATOM 1400 N N . GLY B 1 91 ? 16.231 61.302 20.308 1.00 114.23 292 GLY B N 1
ATOM 1401 C CA . GLY B 1 91 ? 16.408 61.634 21.712 1.00 122.44 292 GLY B CA 1
ATOM 1402 C C . GLY B 1 91 ? 15.912 63.024 22.062 1.00 121.92 292 GLY B C 1
ATOM 1403 O O . GLY B 1 91 ? 15.269 63.224 23.093 1.00 129.58 292 GLY B O 1
#

InterPro domains:
  IPR014507 Baseplate assembly protein J, predicted [PIRSF020481] (2-295)
  IPR052726 Bacteriophage Baseplate Hub [PTHR35862] (4-295)
  IPR058530 Baseplate J-like, C-terminal domain [PF26079] (208-284)
  IPR058531 Baseplate J-like, central domain [PF26078] (130-201)
  IPR060184 Baseplate J-like, N-terminal domain [PF26776] (43-99)